Protein AF-A0A449GC08-F1 (afdb_monomer)

Sequence (197 aa):
MRPAIGAALIRCGECGGYEYGGAPGCRRCAALVDDLVEEKWRRWRADRAGEPEHELARRVADEPDRHDWRVVDAALDRLGCTECGDRLGRGPATCAACTLAHGFRYAAVETDRPGVPPGNEHAVRVNVSVVRRPAATSPQELLIRRLLLPALLIGLLPTTAQAQRLSAAAKADPSPERVTALVDAWLTAAGVPLPAP

Organism: Nocardia farcinica (NCBI:txid37329)

pLDDT: mean 93.98, std 4.59, range [63.19, 98.62]

Structure (mmCIF, N/CA/C/O backbone):
data_AF-A0A449GC08-F1
#
_entry.id   AF-A0A449GC08-F1
#
loop_
_atom_site.group_PDB
_atom_site.id
_atom_site.type_symbol
_atom_site.label_atom_id
_atom_site.label_alt_id
_atom_site.label_comp_id
_atom_site.label_asym_id
_atom_site.label_entity_id
_atom_site.label_seq_id
_atom_site.pdbx_PDB_ins_code
_atom_site.Cartn_x
_atom_site.Cartn_y
_atom_site.Cartn_z
_atom_site.occupancy
_atom_site.B_iso_or_equiv
_atom_site.auth_seq_id
_atom_site.auth_comp_id
_atom_site.auth_asym_id
_atom_site.auth_atom_id
_atom_site.pdbx_PDB_model_num
ATOM 1 N N . MET A 1 1 ? -10.733 -5.800 -5.633 1.00 81.00 1 MET A N 1
ATOM 2 C CA . MET A 1 1 ? -10.228 -7.191 -5.525 1.00 81.00 1 MET A CA 1
ATOM 3 C C . MET A 1 1 ? -8.724 -7.182 -5.732 1.00 81.00 1 MET A C 1
ATOM 5 O O . MET A 1 1 ? -8.274 -6.531 -6.667 1.00 81.00 1 MET A O 1
ATOM 9 N N . ARG A 1 2 ? -7.937 -7.827 -4.862 1.00 92.31 2 ARG A N 1
ATOM 10 C CA . ARG A 1 2 ? -6.467 -7.921 -5.015 1.00 92.31 2 ARG A CA 1
ATOM 11 C C . ARG A 1 2 ? -6.094 -8.810 -6.221 1.00 92.31 2 ARG A C 1
ATOM 13 O O . ARG A 1 2 ? -6.715 -9.862 -6.364 1.00 92.31 2 ARG A O 1
ATOM 20 N N . PRO A 1 3 ? -5.080 -8.457 -7.038 1.00 96.12 3 PRO A N 1
ATOM 21 C CA . PRO A 1 3 ? -4.632 -9.294 -8.155 1.00 96.12 3 PRO A CA 1
ATOM 22 C C . PRO A 1 3 ? -4.182 -10.696 -7.723 1.00 96.12 3 PRO A C 1
ATOM 24 O O . PRO A 1 3 ? -3.604 -10.872 -6.641 1.00 96.12 3 PRO A O 1
ATOM 27 N N . ALA A 1 4 ? -4.416 -11.687 -8.586 1.00 96.00 4 ALA A N 1
ATOM 28 C CA . ALA A 1 4 ? -3.896 -13.040 -8.410 1.00 96.00 4 ALA A CA 1
ATOM 29 C C . ALA A 1 4 ? -2.365 -13.075 -8.571 1.00 96.00 4 ALA A C 1
ATOM 31 O O . ALA A 1 4 ? -1.769 -12.214 -9.221 1.00 96.00 4 ALA A O 1
ATOM 32 N N . ILE A 1 5 ? -1.722 -14.078 -7.971 1.00 95.88 5 ILE A N 1
ATOM 33 C CA . ILE A 1 5 ? -0.285 -14.316 -8.164 1.00 95.88 5 ILE A CA 1
ATOM 34 C C . ILE A 1 5 ? -0.045 -14.680 -9.632 1.00 95.88 5 ILE A C 1
ATOM 36 O O . ILE A 1 5 ? -0.774 -15.500 -10.185 1.00 95.88 5 ILE A O 1
ATOM 40 N N . GLY A 1 6 ? 0.949 -14.051 -10.259 1.00 94.62 6 GLY A N 1
ATOM 41 C CA . GLY A 1 6 ? 1.272 -14.249 -11.675 1.00 94.62 6 GLY A CA 1
ATOM 42 C C . GLY A 1 6 ? 0.288 -13.609 -12.660 1.00 94.62 6 GLY A C 1
ATOM 43 O O . GLY A 1 6 ? 0.400 -13.854 -13.858 1.00 94.62 6 GLY A O 1
ATOM 44 N N . ALA A 1 7 ? -0.671 -12.798 -12.196 1.00 95.75 7 ALA A N 1
ATOM 45 C CA . ALA A 1 7 ? -1.536 -12.043 -13.098 1.00 95.75 7 ALA A CA 1
ATOM 46 C C . ALA A 1 7 ? -0.715 -11.078 -13.974 1.00 95.75 7 ALA A C 1
ATOM 48 O O . ALA A 1 7 ? 0.308 -10.545 -13.542 1.00 95.75 7 ALA A O 1
ATOM 49 N N . ALA A 1 8 ? -1.185 -10.829 -15.197 1.00 95.06 8 ALA A N 1
ATOM 50 C CA . ALA A 1 8 ? -0.575 -9.836 -16.072 1.00 95.06 8 ALA A CA 1
ATOM 51 C C . ALA A 1 8 ? -0.703 -8.424 -15.476 1.00 95.06 8 ALA A C 1
ATOM 53 O O . ALA A 1 8 ? -1.711 -8.091 -14.846 1.00 95.06 8 ALA A O 1
ATOM 54 N N . LEU A 1 9 ? 0.305 -7.581 -15.709 1.00 95.44 9 LEU A N 1
ATOM 55 C CA . LEU A 1 9 ? 0.212 -6.161 -15.386 1.00 95.44 9 LEU A CA 1
ATOM 56 C C . LEU A 1 9 ? -0.720 -5.461 -16.379 1.00 95.44 9 LEU A C 1
ATOM 58 O O . LEU A 1 9 ? -0.676 -5.713 -17.581 1.00 95.44 9 LEU A O 1
ATOM 62 N N . ILE A 1 10 ? -1.551 -4.556 -15.866 1.00 95.12 10 ILE A N 1
ATOM 63 C CA . ILE A 1 10 ? -2.566 -3.840 -16.644 1.00 95.12 10 ILE A CA 1
ATOM 64 C C . ILE A 1 10 ? -2.193 -2.359 -16.698 1.00 95.12 10 ILE A C 1
ATOM 66 O O . ILE A 1 10 ? -1.841 -1.769 -15.674 1.00 95.12 10 ILE A O 1
ATOM 70 N N . ARG A 1 11 ? -2.282 -1.745 -17.885 1.00 94.19 11 ARG A N 1
ATOM 71 C CA . ARG A 1 11 ? -2.163 -0.288 -18.042 1.00 94.19 11 ARG A CA 1
ATOM 72 C C . ARG A 1 11 ? -3.416 0.399 -17.512 1.00 94.19 11 ARG A C 1
ATOM 74 O O . ARG A 1 11 ? -4.540 0.053 -17.864 1.00 94.19 11 ARG A O 1
ATOM 81 N N . CYS A 1 12 ? -3.217 1.413 -16.688 1.00 95.62 12 CYS A N 1
ATOM 82 C CA . CYS A 1 12 ? -4.279 2.272 -16.209 1.00 95.62 12 CYS A CA 1
ATOM 83 C C . CYS A 1 12 ? -4.684 3.254 -17.313 1.00 95.62 12 CYS A C 1
ATOM 85 O O . CYS A 1 12 ? -3.891 4.110 -17.702 1.00 95.62 12 CYS A O 1
ATOM 87 N N . GLY A 1 13 ? -5.942 3.191 -17.755 1.00 94.31 13 GLY A N 1
ATOM 88 C CA . GLY A 1 13 ? -6.476 4.099 -18.777 1.00 94.31 13 GLY A CA 1
ATOM 89 C C . GLY A 1 13 ? -6.578 5.576 -18.362 1.00 94.31 13 GLY A C 1
ATOM 90 O O . GLY A 1 13 ? -6.866 6.411 -19.207 1.00 94.31 13 GLY A O 1
ATOM 91 N N . GLU A 1 14 ? -6.357 5.914 -17.085 1.00 95.56 14 GLU A N 1
ATOM 92 C CA . GLU A 1 14 ? -6.378 7.304 -16.599 1.00 95.56 14 GLU A CA 1
ATOM 93 C C . GLU A 1 14 ? -4.975 7.922 -16.535 1.00 95.56 14 GLU A C 1
ATOM 95 O O . GLU A 1 14 ? -4.791 9.057 -16.958 1.00 95.56 14 GLU A O 1
ATOM 100 N N . CYS A 1 15 ? -3.972 7.193 -16.029 1.00 93.12 15 CYS A N 1
ATOM 101 C CA . CYS A 1 15 ? -2.624 7.742 -15.834 1.00 93.12 15 CYS A CA 1
ATOM 102 C C . CYS A 1 15 ? -1.531 7.129 -16.718 1.00 93.12 15 CYS A C 1
ATOM 104 O O . CYS A 1 15 ? -0.368 7.479 -16.532 1.00 93.12 15 CYS A O 1
ATOM 106 N N . GLY A 1 16 ? -1.843 6.157 -17.581 1.00 91.06 16 GLY A N 1
ATOM 107 C CA . GLY A 1 16 ? -0.875 5.456 -18.447 1.00 91.06 16 GLY A CA 1
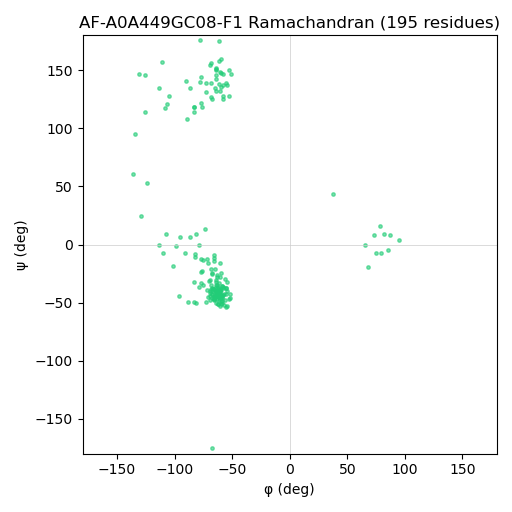ATOM 108 C C . GLY A 1 16 ? 0.132 4.543 -17.720 1.00 91.06 16 GLY A C 1
ATOM 109 O O . GLY A 1 16 ? 0.708 3.636 -18.313 1.00 91.06 16 GLY A O 1
ATOM 110 N N . GLY A 1 17 ? 0.337 4.729 -16.413 1.00 91.81 17 GLY A N 1
ATOM 111 C CA . GLY A 1 17 ? 1.086 3.801 -15.558 1.00 91.81 17 GLY A CA 1
ATOM 112 C C . GLY A 1 17 ? 0.377 2.456 -15.364 1.00 91.81 17 GLY A C 1
ATOM 113 O O . GLY A 1 17 ? -0.678 2.202 -15.937 1.00 91.81 17 GLY A O 1
ATOM 114 N N . TYR A 1 18 ? 0.926 1.589 -14.519 1.00 94.88 18 TYR A N 1
ATOM 115 C CA . TYR A 1 18 ? 0.266 0.332 -14.162 1.00 94.88 18 TYR A CA 1
ATOM 116 C C . TYR A 1 18 ? -0.867 0.553 -13.150 1.00 94.88 18 TYR A C 1
ATOM 118 O O . TYR A 1 18 ? -0.773 1.404 -12.257 1.00 94.88 18 TYR A O 1
ATOM 126 N N . GLU A 1 19 ? -1.943 -0.224 -13.276 1.00 96.69 19 GLU A N 1
ATOM 127 C CA . GLU A 1 19 ? -2.992 -0.304 -12.258 1.00 96.69 19 GLU A CA 1
ATOM 128 C C . GLU A 1 19 ? -2.409 -0.626 -10.880 1.00 96.69 19 GLU A C 1
ATOM 130 O O . GLU A 1 19 ? -1.380 -1.285 -10.777 1.00 96.69 19 GLU A O 1
ATOM 135 N N . TYR A 1 20 ? -3.064 -0.146 -9.817 1.00 97.44 20 TYR A N 1
ATOM 136 C CA . TYR A 1 20 ? -2.557 -0.141 -8.433 1.00 97.44 20 TYR A CA 1
ATOM 137 C C . TYR A 1 20 ? -1.322 0.734 -8.193 1.00 97.44 20 TYR A C 1
ATOM 139 O O . TYR A 1 20 ? -0.884 0.864 -7.055 1.00 97.44 20 TYR A O 1
ATOM 147 N N . GLY A 1 21 ? -0.789 1.415 -9.208 1.00 94.06 21 GLY A N 1
ATOM 148 C CA . GLY A 1 21 ? 0.371 2.287 -9.052 1.00 94.06 21 GLY A CA 1
ATOM 149 C C . GLY A 1 21 ? 0.101 3.612 -8.333 1.00 94.06 21 GLY A C 1
ATOM 150 O O . GLY A 1 21 ? 0.920 4.507 -8.465 1.00 94.06 21 GLY A O 1
ATOM 151 N N . GLY A 1 22 ? -1.044 3.799 -7.661 1.00 89.31 22 GLY A N 1
ATOM 152 C CA . GLY A 1 22 ? -1.382 4.954 -6.807 1.00 89.31 22 GLY A CA 1
ATOM 153 C C . GLY A 1 22 ? -0.902 6.336 -7.279 1.00 89.31 22 GLY A C 1
ATOM 154 O O . GLY A 1 22 ? -0.344 7.093 -6.488 1.00 89.31 22 GLY A O 1
ATOM 155 N N . ALA A 1 23 ? -1.032 6.654 -8.571 1.00 84.88 23 ALA A N 1
ATOM 156 C CA . ALA A 1 23 ? -0.508 7.904 -9.113 1.00 84.88 23 ALA A CA 1
ATOM 157 C C . ALA A 1 23 ? -1.219 9.130 -8.514 1.00 84.88 23 ALA A C 1
ATOM 159 O O . ALA A 1 23 ? -2.450 9.119 -8.463 1.00 84.88 23 ALA A O 1
ATOM 160 N N . PRO A 1 24 ? -0.494 10.194 -8.104 1.00 84.88 24 PRO A N 1
ATOM 161 C CA . PRO A 1 24 ? -1.125 11.433 -7.664 1.00 84.88 24 PRO A CA 1
ATOM 162 C C . PRO A 1 24 ? -2.107 11.945 -8.718 1.00 84.88 24 PRO A C 1
ATOM 164 O O . PRO A 1 24 ? -1.761 12.044 -9.892 1.00 84.88 24 PRO A O 1
ATOM 167 N N . GLY A 1 25 ? -3.341 12.223 -8.299 1.00 88.88 25 GLY A N 1
ATOM 168 C CA . GLY A 1 25 ? -4.412 12.680 -9.188 1.00 88.88 25 GLY A CA 1
ATOM 169 C C . GLY A 1 25 ? -5.111 11.587 -10.009 1.00 88.88 25 GLY A C 1
ATOM 170 O O . GLY A 1 25 ? -6.132 11.882 -10.616 1.00 88.88 25 GLY A O 1
ATOM 171 N N . CYS A 1 26 ? -4.637 10.335 -10.001 1.00 95.44 26 CYS A N 1
ATOM 172 C CA . CYS A 1 26 ? -5.297 9.227 -10.695 1.00 95.44 26 CYS A CA 1
ATOM 173 C C . CYS A 1 26 ? -6.324 8.543 -9.790 1.00 95.44 26 CYS A C 1
ATOM 175 O O . CYS A 1 26 ? -5.968 7.794 -8.872 1.00 95.44 26 CYS A O 1
ATOM 177 N N . ARG A 1 27 ? -7.608 8.758 -10.077 1.00 96.19 27 ARG A N 1
ATOM 178 C CA . ARG A 1 27 ? -8.713 8.223 -9.272 1.00 96.19 27 ARG A CA 1
ATOM 179 C C . ARG A 1 27 ? -8.812 6.708 -9.374 1.00 96.19 27 ARG A C 1
ATOM 181 O O . ARG A 1 27 ? -9.038 6.056 -8.359 1.00 96.19 27 ARG A O 1
ATOM 188 N N . ARG A 1 28 ? -8.582 6.134 -10.559 1.00 96.56 28 ARG A N 1
ATOM 189 C CA . ARG A 1 28 ? -8.608 4.680 -10.775 1.00 96.56 28 ARG A CA 1
ATOM 190 C C . ARG A 1 28 ? -7.571 3.970 -9.915 1.00 96.56 28 ARG A C 1
ATOM 192 O O . ARG 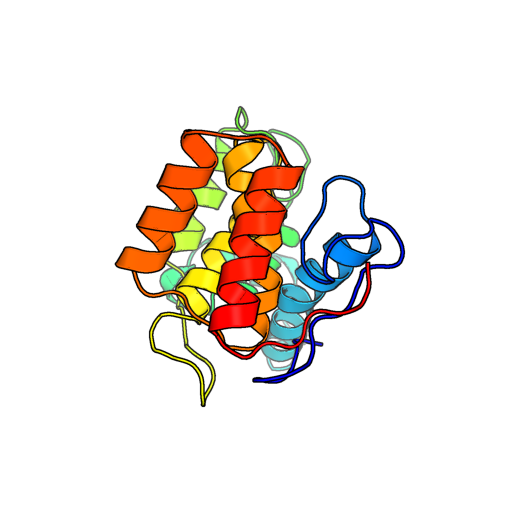A 1 28 ? -7.907 3.047 -9.181 1.00 96.56 28 ARG A O 1
ATOM 199 N N . CYS A 1 29 ? -6.313 4.402 -9.983 1.00 96.88 29 CYS A N 1
ATOM 200 C CA . CYS A 1 29 ? -5.253 3.766 -9.208 1.00 96.88 29 CYS A CA 1
ATOM 201 C C . CYS A 1 29 ? -5.423 3.991 -7.703 1.00 96.88 29 CYS A C 1
ATOM 203 O O . CYS A 1 29 ? -5.154 3.067 -6.940 1.00 96.88 29 CYS A O 1
ATOM 205 N N . ALA A 1 30 ? -5.884 5.172 -7.275 1.00 95.38 30 ALA A N 1
ATOM 206 C CA . ALA A 1 30 ? -6.186 5.429 -5.868 1.00 95.38 30 ALA A CA 1
ATOM 207 C C . ALA A 1 30 ? -7.291 4.493 -5.346 1.00 95.38 30 ALA A C 1
ATOM 209 O O . ALA A 1 30 ? -7.092 3.831 -4.330 1.00 95.38 30 ALA A O 1
ATOM 210 N N . ALA A 1 31 ? -8.399 4.359 -6.084 1.00 96.50 31 ALA A N 1
ATOM 211 C CA . ALA A 1 31 ? -9.503 3.471 -5.720 1.00 96.50 31 ALA A CA 1
ATOM 212 C C . ALA A 1 31 ? -9.068 2.000 -5.643 1.00 96.50 31 ALA A C 1
ATOM 214 O O . ALA A 1 31 ? -9.389 1.316 -4.679 1.00 96.50 31 ALA A O 1
ATOM 215 N N . LEU A 1 32 ? -8.275 1.523 -6.611 1.00 97.88 32 LEU A N 1
ATOM 216 C CA . LEU A 1 32 ? -7.759 0.150 -6.609 1.00 97.88 32 LEU A CA 1
ATOM 217 C C . LEU A 1 32 ? -6.861 -0.149 -5.399 1.00 97.88 32 LEU A C 1
ATOM 219 O O . LEU A 1 32 ? -6.903 -1.257 -4.866 1.00 97.88 32 LEU A O 1
ATOM 223 N N . VAL A 1 33 ? -6.048 0.820 -4.966 1.00 97.50 33 VAL A N 1
ATOM 224 C CA . VAL A 1 33 ? -5.215 0.682 -3.762 1.00 97.50 33 VAL A CA 1
ATOM 225 C C . VAL A 1 33 ? -6.072 0.709 -2.497 1.00 97.50 33 VAL A C 1
ATOM 227 O O . VAL A 1 33 ? -5.885 -0.143 -1.630 1.00 97.50 33 VAL A O 1
ATOM 230 N N . ASP A 1 34 ? -7.023 1.639 -2.394 1.00 96.81 34 ASP A N 1
ATOM 231 C CA . ASP A 1 34 ? -7.931 1.725 -1.245 1.00 96.81 34 ASP A CA 1
ATOM 232 C C . ASP A 1 34 ? -8.809 0.467 -1.121 1.00 96.81 34 ASP A C 1
ATOM 234 O O . ASP A 1 34 ? -9.017 -0.041 -0.020 1.00 96.81 34 ASP A O 1
ATOM 238 N N . ASP A 1 35 ? -9.216 -0.136 -2.239 1.00 97.38 35 ASP A N 1
ATOM 239 C CA . ASP A 1 35 ? -9.971 -1.390 -2.257 1.00 97.38 35 ASP A CA 1
ATOM 240 C C . ASP A 1 35 ? -9.219 -2.569 -1.621 1.00 97.38 35 ASP A C 1
ATOM 242 O O . ASP A 1 35 ? -9.861 -3.473 -1.082 1.00 97.38 35 ASP A O 1
ATOM 246 N N . LEU A 1 36 ? -7.877 -2.583 -1.637 1.00 96.69 36 LEU A N 1
ATOM 247 C CA . LEU A 1 36 ? -7.083 -3.622 -0.955 1.00 96.69 36 LEU A CA 1
ATOM 248 C C . LEU A 1 36 ? -7.319 -3.609 0.560 1.00 96.69 36 LEU A C 1
ATOM 250 O O . LEU A 1 36 ? -7.319 -4.660 1.210 1.00 96.69 36 LEU A O 1
ATOM 254 N N . VAL A 1 37 ? -7.484 -2.405 1.100 1.00 97.06 37 VAL A N 1
ATOM 255 C CA . VAL A 1 37 ? -7.659 -2.106 2.519 1.00 97.06 37 VAL A CA 1
ATOM 256 C C . VAL A 1 37 ? -9.129 -2.291 2.899 1.00 97.06 37 VAL A C 1
ATOM 258 O O . VAL A 1 37 ? -9.453 -3.059 3.808 1.00 97.06 37 VAL A O 1
ATOM 261 N N . GLU A 1 38 ? -10.034 -1.705 2.115 1.00 97.75 38 GLU A N 1
ATOM 262 C CA . GLU A 1 38 ? -11.478 -1.770 2.342 1.00 97.75 38 GLU A CA 1
ATOM 263 C C . GLU A 1 38 ? -12.049 -3.192 2.222 1.00 97.75 38 GLU A C 1
ATOM 265 O O . GLU A 1 38 ? -12.923 -3.585 2.998 1.00 97.75 38 GLU A O 1
ATOM 270 N N . GLU A 1 39 ? -11.543 -4.017 1.299 1.00 96.50 39 GLU A N 1
ATOM 271 C CA . GLU A 1 39 ? -11.952 -5.422 1.192 1.00 96.50 39 GLU A CA 1
ATOM 272 C C . GLU A 1 39 ? -11.60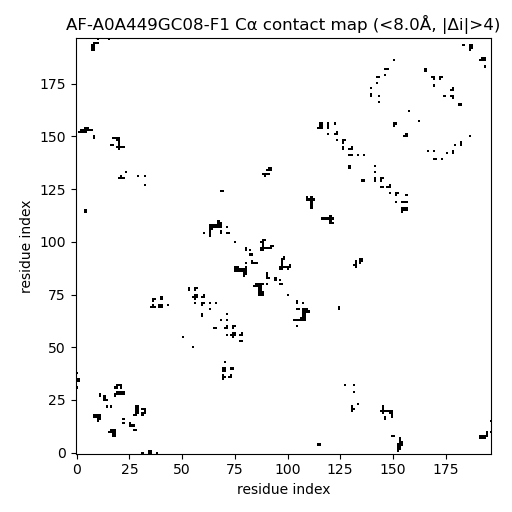6 -6.219 2.458 1.00 96.50 39 GLU A C 1
ATOM 274 O O . GLU A 1 39 ? -12.422 -7.019 2.927 1.00 96.50 39 GLU A O 1
ATOM 279 N N . LYS A 1 40 ? -10.416 -5.999 3.037 1.00 96.38 40 LYS A N 1
ATOM 280 C CA . LYS A 1 40 ? -10.017 -6.675 4.278 1.00 96.38 40 LYS A CA 1
ATOM 281 C C . LYS A 1 40 ? -10.870 -6.204 5.451 1.00 96.38 40 LYS A C 1
ATOM 283 O O . LYS A 1 40 ? -11.315 -7.048 6.228 1.00 96.38 40 LYS A O 1
ATOM 288 N N . TRP A 1 41 ? -11.130 -4.901 5.553 1.00 97.44 41 TRP A N 1
ATOM 289 C CA . TRP A 1 41 ? -11.988 -4.356 6.602 1.00 97.44 41 TRP A CA 1
ATOM 290 C C . TRP A 1 41 ? -13.391 -4.948 6.565 1.00 97.44 41 TRP A C 1
ATOM 292 O O . TRP A 1 41 ? -13.855 -5.461 7.578 1.00 97.44 41 TRP A O 1
ATOM 302 N N . ARG A 1 42 ? -14.048 -4.956 5.395 1.00 96.56 42 ARG A N 1
ATOM 303 C CA . ARG A 1 42 ? -15.401 -5.522 5.250 1.00 96.56 42 ARG A CA 1
ATOM 304 C C . ARG A 1 42 ? -15.473 -6.974 5.721 1.00 96.56 42 ARG A C 1
ATOM 306 O O . ARG A 1 42 ? -16.412 -7.331 6.424 1.00 96.56 42 ARG A O 1
ATOM 313 N N . ARG A 1 43 ? -14.474 -7.794 5.376 1.00 95.38 43 ARG A N 1
ATOM 314 C CA . ARG A 1 43 ? -14.390 -9.189 5.841 1.00 95.38 43 ARG A CA 1
ATOM 315 C C . ARG A 1 43 ? -14.184 -9.281 7.349 1.00 95.38 43 ARG A C 1
ATOM 317 O O . ARG A 1 43 ? -14.896 -10.023 8.005 1.00 95.38 43 ARG A O 1
ATOM 324 N N . TRP A 1 44 ? -13.246 -8.514 7.899 1.00 95.94 44 TRP A N 1
ATOM 325 C CA . TRP A 1 44 ? -12.967 -8.509 9.338 1.00 95.94 44 TRP A CA 1
ATOM 326 C C . TRP A 1 44 ? -14.160 -8.005 10.172 1.00 95.94 44 TRP A C 1
ATOM 328 O O . TRP A 1 44 ? -14.417 -8.511 11.267 1.00 95.94 44 TRP A O 1
ATOM 338 N N . ARG A 1 45 ? -14.917 -7.037 9.640 1.00 95.38 45 ARG A N 1
ATOM 339 C CA . ARG A 1 45 ? -16.108 -6.465 10.277 1.00 95.38 45 ARG A CA 1
ATOM 340 C C . ARG A 1 45 ? -17.335 -7.375 10.186 1.00 95.38 45 ARG A C 1
ATOM 342 O O . ARG A 1 45 ? -18.224 -7.230 11.017 1.00 95.38 45 ARG A O 1
ATOM 349 N N . ALA A 1 46 ? -17.404 -8.295 9.222 1.00 95.06 46 ALA A N 1
ATOM 350 C CA . ALA A 1 46 ? -18.565 -9.174 9.044 1.00 95.06 46 ALA A CA 1
ATOM 351 C C . ALA A 1 46 ? -18.920 -9.938 10.335 1.00 95.06 46 ALA A C 1
ATOM 353 O O . ALA A 1 46 ? -20.085 -9.975 10.723 1.00 95.06 46 ALA A O 1
ATOM 354 N N . ASP A 1 47 ? -17.910 -10.413 11.067 1.00 90.62 47 ASP A N 1
ATOM 355 C CA . ASP A 1 47 ? -18.084 -11.128 12.341 1.00 90.62 47 ASP A CA 1
ATOM 356 C C . ASP A 1 47 ? -18.358 -10.195 13.543 1.00 90.62 47 ASP A C 1
ATOM 358 O O . ASP A 1 47 ? -18.500 -10.650 14.675 1.00 90.62 47 ASP A O 1
ATOM 362 N N . ARG A 1 48 ? -18.394 -8.875 13.317 1.00 92.06 48 ARG A N 1
ATOM 363 C CA . ARG A 1 48 ? -18.512 -7.797 14.323 1.00 92.06 48 ARG A CA 1
ATOM 364 C C . ARG A 1 48 ? -19.625 -6.809 13.966 1.00 92.06 48 ARG A C 1
ATOM 366 O O . ARG A 1 48 ? -19.584 -5.641 14.348 1.00 92.06 48 ARG A O 1
ATOM 373 N N . ALA A 1 49 ? -20.617 -7.251 13.192 1.00 83.25 49 ALA A N 1
ATOM 374 C CA . ALA A 1 49 ? -21.612 -6.367 12.582 1.00 83.25 49 ALA A CA 1
ATOM 375 C C . ALA A 1 49 ? -22.438 -5.543 13.594 1.00 83.25 49 ALA A C 1
ATOM 377 O O . ALA A 1 49 ? -22.924 -4.471 13.233 1.00 83.25 49 ALA A O 1
ATOM 378 N N . GLY A 1 50 ? -22.569 -6.020 14.838 1.00 88.81 50 GLY A N 1
ATOM 379 C CA . GLY A 1 50 ? -23.294 -5.344 15.919 1.00 88.81 50 GLY A CA 1
ATOM 380 C C . GLY A 1 50 ? -22.515 -4.250 16.658 1.00 88.81 50 GLY A C 1
ATOM 381 O O . GLY A 1 50 ? -23.125 -3.510 17.424 1.00 88.81 50 GLY A O 1
ATOM 382 N N . GLU A 1 51 ? -21.202 -4.117 16.446 1.00 94.06 51 GLU A N 1
ATOM 383 C CA . GLU A 1 51 ? -20.392 -3.076 17.092 1.00 94.06 51 GLU A CA 1
ATOM 384 C C . GLU A 1 51 ? -20.351 -1.781 16.243 1.00 94.06 51 GLU A C 1
ATOM 386 O O . GLU A 1 51 ? -20.242 -1.844 15.002 1.00 94.06 51 GLU A O 1
ATOM 391 N N . PRO A 1 52 ? -20.401 -0.588 16.876 1.00 96.19 52 PRO A N 1
ATOM 392 C CA . PRO A 1 52 ? -20.253 0.686 16.177 1.00 96.19 52 PRO A CA 1
ATOM 393 C C . PRO A 1 52 ? -18.916 0.767 15.428 1.00 96.19 52 PRO A C 1
ATOM 395 O O . PRO A 1 52 ? -17.846 0.561 16.000 1.00 96.19 52 PRO A O 1
ATOM 398 N N . GLU A 1 53 ? -18.956 1.101 14.134 1.00 96.12 53 GLU A N 1
ATOM 399 C CA . GLU A 1 53 ? -17.762 1.062 13.273 1.00 96.12 53 GLU A CA 1
ATOM 400 C C . GLU A 1 53 ? -16.644 1.995 13.759 1.00 96.12 53 GLU A C 1
ATOM 402 O O . GLU A 1 53 ? -15.471 1.629 13.732 1.00 96.12 53 GLU A O 1
ATOM 407 N N . HIS A 1 54 ? -17.011 3.175 14.252 1.00 96.75 54 HIS A N 1
ATOM 408 C CA . HIS A 1 54 ? -16.055 4.143 14.777 1.00 96.75 54 HIS A CA 1
ATOM 409 C C . HIS A 1 54 ? -15.344 3.643 16.050 1.00 96.75 54 HIS A C 1
ATOM 411 O O . HIS A 1 54 ? -14.145 3.861 16.211 1.00 96.75 54 HIS A O 1
ATOM 417 N N . GLU A 1 55 ? -16.044 2.937 16.943 1.00 97.44 55 GLU A N 1
ATOM 418 C CA . GLU A 1 55 ? -15.439 2.370 18.158 1.00 97.44 55 GLU A CA 1
ATOM 419 C C . GLU A 1 55 ? -14.481 1.224 17.827 1.00 97.44 55 GLU A C 1
ATOM 421 O O . GLU A 1 55 ? -13.384 1.155 18.385 1.00 97.44 55 GLU A O 1
ATOM 426 N N . LEU A 1 56 ? -14.854 0.374 16.863 1.00 97.75 56 LEU A N 1
ATOM 427 C CA . LEU A 1 56 ? -13.965 -0.656 16.325 1.00 97.75 56 LEU A CA 1
ATOM 428 C C . LEU A 1 56 ? -12.699 -0.041 15.722 1.00 97.75 56 LEU A C 1
ATOM 430 O O . LEU A 1 56 ? -11.600 -0.513 16.002 1.00 97.75 56 LEU A O 1
ATOM 434 N N . ALA A 1 57 ? -12.844 1.014 14.915 1.00 98.19 57 ALA A N 1
ATOM 435 C CA . ALA A 1 57 ? -11.713 1.697 14.296 1.00 98.19 57 ALA A CA 1
ATOM 436 C C . ALA A 1 57 ? -10.755 2.283 15.345 1.00 98.19 57 ALA A C 1
ATOM 438 O O . ALA A 1 57 ? -9.545 2.110 15.228 1.00 98.19 57 ALA A O 1
ATOM 439 N N . ARG A 1 58 ? -11.283 2.905 16.407 1.00 97.75 58 ARG A N 1
ATOM 440 C CA . ARG A 1 58 ? -10.461 3.394 17.524 1.00 97.75 58 ARG A CA 1
ATOM 441 C C . ARG A 1 58 ? -9.680 2.271 18.201 1.00 97.75 58 ARG A C 1
ATOM 443 O O . ARG A 1 58 ? -8.467 2.371 18.305 1.00 97.75 58 ARG A O 1
ATOM 450 N N . ARG A 1 59 ? -10.357 1.184 18.586 1.00 97.75 59 ARG A N 1
ATOM 451 C CA . ARG A 1 59 ? -9.715 0.036 19.250 1.00 97.75 59 ARG A CA 1
ATOM 452 C C . ARG A 1 59 ? -8.596 -0.562 18.394 1.00 97.75 59 ARG A C 1
ATOM 454 O O . ARG A 1 59 ? -7.516 -0.830 18.899 1.00 97.75 59 ARG A O 1
ATOM 461 N N . VAL A 1 60 ? -8.839 -0.722 17.092 1.00 98.31 60 VAL A N 1
ATOM 462 C CA . VAL A 1 60 ? -7.829 -1.230 16.153 1.00 98.31 60 VAL A CA 1
ATOM 463 C C . VAL A 1 60 ? -6.636 -0.279 16.027 1.00 98.31 60 VAL A C 1
ATOM 465 O O . VAL A 1 60 ? -5.502 -0.741 15.927 1.00 98.31 60 VAL A O 1
ATOM 468 N N . ALA A 1 61 ? -6.878 1.034 16.001 1.00 97.81 61 ALA A N 1
ATOM 469 C CA . ALA A 1 61 ? -5.816 2.034 15.911 1.00 97.81 61 ALA A CA 1
ATOM 470 C C . ALA A 1 61 ? -4.959 2.108 17.188 1.00 97.81 61 ALA A C 1
ATOM 472 O O . ALA A 1 61 ? -3.768 2.398 17.086 1.00 97.81 61 ALA A O 1
ATOM 473 N N . ASP A 1 62 ? -5.549 1.821 18.353 1.00 97.62 62 ASP A N 1
ATOM 474 C CA . ASP A 1 62 ? -4.859 1.773 19.648 1.00 97.62 62 ASP A CA 1
ATOM 475 C C . ASP A 1 62 ? -4.036 0.479 19.835 1.00 97.62 62 ASP A C 1
ATOM 477 O O . ASP A 1 62 ? -3.062 0.471 20.586 1.00 97.62 62 ASP A O 1
ATOM 481 N N . GLU A 1 63 ? -4.387 -0.603 19.128 1.00 97.56 63 GLU A N 1
ATOM 482 C CA . GLU A 1 63 ? -3.762 -1.933 19.243 1.00 97.56 63 GLU A CA 1
ATOM 483 C C . GLU A 1 63 ? -3.223 -2.461 17.890 1.00 97.56 63 GLU A C 1
ATOM 485 O O . GLU A 1 63 ? -3.574 -3.570 17.464 1.00 97.56 63 GLU A O 1
ATOM 490 N N . PRO A 1 64 ? -2.390 -1.695 17.152 1.00 97.62 64 PRO A N 1
ATOM 491 C CA . PRO A 1 64 ? -2.014 -2.046 15.783 1.00 97.62 64 PRO A CA 1
ATOM 492 C C . PRO A 1 64 ? -1.321 -3.412 15.688 1.00 97.62 64 PRO A C 1
ATOM 494 O O . PRO A 1 64 ? -1.578 -4.160 14.748 1.00 97.62 64 PRO A O 1
ATOM 497 N N . ASP A 1 65 ? -0.510 -3.778 16.681 1.00 97.94 65 ASP A N 1
ATOM 498 C CA . ASP A 1 65 ? 0.247 -5.033 16.782 1.00 97.94 65 ASP A CA 1
ATOM 499 C C . ASP A 1 65 ? -0.617 -6.295 16.916 1.00 97.94 65 ASP A C 1
ATOM 501 O O . ASP A 1 65 ? -0.128 -7.412 16.749 1.00 97.94 65 ASP A O 1
ATOM 505 N N . ARG A 1 66 ? -1.921 -6.137 17.157 1.00 98.00 66 ARG A N 1
ATOM 506 C CA . ARG A 1 66 ? -2.880 -7.247 17.254 1.00 98.00 66 ARG A CA 1
ATOM 507 C C . ARG A 1 66 ? -3.664 -7.478 15.967 1.00 98.00 66 ARG A C 1
ATOM 509 O O . ARG A 1 66 ? -4.503 -8.383 15.903 1.00 98.00 66 ARG A O 1
ATOM 516 N N . HIS A 1 67 ? -3.431 -6.661 14.942 1.00 98.12 67 HIS A N 1
ATOM 517 C CA . HIS A 1 67 ? -4.272 -6.610 13.754 1.00 98.12 67 HIS A CA 1
ATOM 518 C C . HIS A 1 67 ? -3.462 -6.676 12.459 1.00 98.12 67 HIS A C 1
ATOM 520 O O . HIS A 1 67 ? -2.353 -6.161 12.362 1.00 98.12 67 HIS A O 1
ATOM 526 N N . ASP A 1 68 ? -4.044 -7.304 11.431 1.00 98.12 68 ASP A N 1
ATOM 527 C CA . ASP A 1 68 ? -3.498 -7.280 10.068 1.00 98.12 68 ASP A CA 1
ATOM 528 C C . ASP A 1 68 ? -3.375 -5.828 9.596 1.00 98.12 68 ASP A C 1
ATOM 530 O O . ASP A 1 68 ? -4.303 -5.035 9.778 1.00 98.12 68 ASP A O 1
ATOM 534 N N . TRP A 1 69 ? -2.262 -5.487 8.951 1.00 98.38 69 TRP A N 1
ATOM 535 C CA . TRP A 1 69 ? -1.987 -4.108 8.552 1.00 98.38 69 TRP A CA 1
ATOM 536 C C . TRP A 1 69 ? -3.093 -3.457 7.720 1.00 98.38 69 TRP A C 1
ATOM 538 O O . TRP A 1 69 ? -3.307 -2.260 7.861 1.00 98.38 69 TRP A O 1
ATOM 548 N N . ARG A 1 70 ? -3.834 -4.206 6.888 1.00 98.06 70 ARG A N 1
ATOM 549 C CA . ARG A 1 70 ? -4.957 -3.643 6.112 1.00 98.06 70 ARG A CA 1
ATOM 550 C C . ARG A 1 70 ? -6.134 -3.292 7.006 1.00 98.06 70 ARG A C 1
ATOM 552 O O . ARG A 1 70 ? -6.862 -2.363 6.698 1.00 98.06 70 ARG A O 1
ATOM 559 N N . VAL A 1 71 ? -6.340 -4.026 8.098 1.00 98.38 71 VAL A N 1
ATOM 560 C CA . VAL A 1 71 ? -7.369 -3.694 9.092 1.00 98.38 71 VAL A CA 1
ATOM 561 C C . VAL A 1 71 ? -6.968 -2.417 9.829 1.00 98.38 71 VAL A C 1
ATOM 563 O O . VAL A 1 71 ? -7.802 -1.530 9.973 1.00 98.38 71 VAL A O 1
ATOM 566 N N . VAL A 1 72 ? -5.689 -2.274 10.195 1.00 98.62 72 VAL A N 1
ATOM 567 C CA . VAL A 1 72 ? -5.148 -1.043 10.803 1.00 98.62 72 VAL A CA 1
ATOM 568 C C . VAL A 1 72 ? -5.271 0.151 9.854 1.00 98.62 72 VAL A C 1
ATOM 570 O O . VAL A 1 72 ? -5.844 1.176 10.211 1.00 98.62 72 VAL A O 1
ATOM 573 N N . ASP A 1 73 ? -4.810 0.010 8.613 1.00 98.06 73 ASP A N 1
ATOM 574 C CA . ASP A 1 73 ? -4.873 1.060 7.593 1.00 98.06 73 ASP A CA 1
ATOM 575 C C . ASP A 1 73 ? -6.322 1.453 7.231 1.00 98.06 73 ASP A C 1
ATOM 577 O O . ASP A 1 73 ? -6.558 2.590 6.819 1.00 98.06 73 ASP A O 1
ATOM 581 N N . ALA A 1 74 ? -7.284 0.533 7.364 1.00 98.00 74 ALA A N 1
ATOM 582 C CA . ALA A 1 74 ? -8.711 0.802 7.182 1.00 98.00 74 ALA A CA 1
ATOM 583 C C . ALA A 1 74 ? -9.339 1.484 8.403 1.00 98.00 74 ALA A C 1
ATOM 585 O O . ALA A 1 74 ? -10.220 2.333 8.255 1.00 98.00 74 ALA A O 1
ATOM 586 N N . ALA A 1 75 ? -8.905 1.112 9.607 1.00 98.38 75 ALA A N 1
ATOM 587 C CA . ALA A 1 75 ? -9.335 1.744 10.844 1.00 98.38 75 ALA A CA 1
ATOM 588 C C . ALA A 1 75 ? -8.903 3.212 10.878 1.00 98.38 75 ALA A C 1
ATOM 590 O O . ALA A 1 75 ? -9.733 4.084 11.113 1.00 98.38 75 ALA A O 1
ATOM 591 N N . LEU A 1 76 ? -7.644 3.499 10.539 1.00 98.00 76 LEU A N 1
ATOM 592 C CA . LEU A 1 76 ? -7.135 4.869 10.435 1.00 98.00 76 LEU A CA 1
ATOM 593 C C . LEU A 1 76 ? -7.944 5.722 9.441 1.00 98.00 76 LEU A C 1
ATOM 595 O O . LEU A 1 76 ? -8.242 6.877 9.726 1.00 98.00 76 LEU A O 1
ATOM 599 N N . ASP A 1 77 ? -8.391 5.137 8.326 1.00 96.81 77 ASP A N 1
ATOM 600 C CA . ASP A 1 77 ? -9.229 5.816 7.327 1.00 96.81 77 ASP A CA 1
ATOM 601 C C . ASP A 1 77 ? -10.618 6.233 7.831 1.00 96.81 77 ASP A C 1
ATOM 603 O O . ASP A 1 77 ? -11.242 7.122 7.247 1.00 96.81 77 ASP A O 1
ATOM 607 N N . ARG A 1 78 ? -11.103 5.596 8.900 1.00 97.50 78 ARG A N 1
ATOM 608 C CA . ARG A 1 78 ? -12.397 5.885 9.542 1.00 97.50 78 ARG A CA 1
ATOM 609 C C . ARG A 1 78 ? -12.286 6.921 10.651 1.00 97.50 78 ARG A C 1
ATOM 611 O O . ARG A 1 78 ? -13.307 7.349 11.186 1.00 97.50 78 ARG A O 1
ATOM 618 N N . LEU A 1 79 ? -11.067 7.319 10.998 1.00 97.94 79 LEU A N 1
ATOM 619 C CA . LEU A 1 79 ? -10.792 8.306 12.027 1.00 97.94 79 LEU A CA 1
ATOM 620 C C . LEU A 1 79 ? -10.388 9.621 11.361 1.00 97.94 79 LEU A C 1
ATOM 622 O O . LEU A 1 79 ? -9.493 9.665 10.519 1.00 97.94 79 LEU A O 1
ATOM 626 N N . GLY A 1 80 ? -11.046 10.710 11.747 1.00 97.12 80 GLY A N 1
ATOM 627 C CA . GLY A 1 80 ? -10.617 12.056 11.376 1.00 97.12 80 GLY A CA 1
ATOM 628 C C . GLY A 1 80 ? -9.442 12.503 12.242 1.00 97.12 80 GLY A C 1
ATOM 629 O O . GLY A 1 80 ? -9.420 12.268 13.450 1.00 97.12 80 GLY A O 1
ATOM 630 N N . CYS A 1 81 ? -8.466 13.172 11.642 1.00 96.88 81 CYS A N 1
ATOM 631 C CA . CYS A 1 81 ? -7.407 13.851 12.365 1.00 96.88 81 CYS A CA 1
ATOM 632 C C . CYS A 1 81 ? -7.943 15.165 12.940 1.00 96.88 81 CYS A C 1
ATOM 634 O O . CYS A 1 81 ? -8.375 16.046 12.199 1.00 96.88 81 CYS A O 1
ATOM 636 N N . THR A 1 82 ? -7.868 15.327 14.258 1.00 96.00 82 THR A N 1
ATOM 637 C CA . THR A 1 82 ? -8.335 16.537 14.952 1.00 96.00 82 THR A CA 1
ATOM 638 C C . THR A 1 82 ? -7.454 17.765 14.709 1.00 96.00 82 THR A C 1
ATOM 640 O O . THR A 1 82 ? -7.898 18.877 14.970 1.00 96.00 82 THR A O 1
ATOM 643 N N . GLU A 1 83 ? -6.229 17.587 14.201 1.00 96.81 83 GLU A N 1
ATOM 644 C CA . GLU A 1 83 ? -5.306 18.689 13.899 1.00 96.81 83 GLU A CA 1
ATOM 645 C C . GLU A 1 83 ? -5.488 19.237 12.478 1.00 96.81 83 GLU A C 1
ATOM 647 O O . GLU A 1 83 ? -5.575 20.447 12.292 1.00 96.81 83 GLU A O 1
ATOM 652 N N . CYS A 1 84 ? -5.523 18.365 11.463 1.00 96.12 84 CYS A N 1
ATOM 653 C CA . CYS A 1 84 ? -5.544 18.786 10.056 1.00 96.12 84 CYS A CA 1
ATOM 654 C C . CYS A 1 84 ? -6.876 18.540 9.333 1.00 96.12 84 CYS A C 1
ATOM 656 O O . CYS A 1 84 ? -7.018 18.958 8.187 1.00 96.12 84 CYS A O 1
ATOM 658 N N . GLY A 1 85 ? -7.836 17.856 9.964 1.00 95.31 85 GLY A N 1
ATOM 659 C CA . GLY A 1 85 ? -9.154 17.555 9.393 1.00 95.31 85 GLY A CA 1
ATOM 660 C C . GLY A 1 85 ? -9.184 16.447 8.330 1.00 95.31 85 GLY A C 1
ATOM 661 O O . GLY A 1 85 ? -10.267 16.037 7.921 1.00 95.31 85 GLY A O 1
ATOM 662 N N . ASP A 1 86 ? -8.028 15.943 7.890 1.00 94.31 86 ASP A N 1
ATOM 663 C CA . ASP A 1 86 ? -7.926 14.806 6.963 1.00 94.31 86 ASP A CA 1
ATOM 664 C C . ASP A 1 86 ? -8.152 13.467 7.694 1.00 94.31 86 ASP A C 1
ATOM 666 O O . ASP A 1 86 ? -8.269 13.422 8.919 1.00 94.31 86 ASP A O 1
ATOM 670 N N . ARG A 1 87 ? -8.168 12.345 6.973 1.00 94.88 87 ARG A N 1
ATOM 671 C CA . ARG A 1 87 ? -8.116 11.005 7.575 1.00 94.88 87 ARG A CA 1
ATOM 672 C C . ARG A 1 87 ? -6.813 10.830 8.357 1.00 94.88 87 ARG A C 1
ATOM 674 O O . ARG A 1 87 ? -5.732 11.221 7.898 1.00 94.88 87 ARG A O 1
ATOM 681 N N . LEU A 1 88 ? -6.901 10.223 9.536 1.00 96.62 88 LEU A N 1
ATOM 682 C CA . LEU A 1 88 ? -5.762 10.030 10.424 1.00 96.62 88 LEU A CA 1
ATOM 683 C C . LEU A 1 88 ? -4.656 9.239 9.709 1.00 96.62 88 LEU A C 1
ATOM 685 O O . LEU A 1 88 ? -4.880 8.164 9.166 1.00 96.62 88 LEU A O 1
ATOM 689 N N . GLY A 1 89 ? -3.445 9.795 9.676 1.00 93.25 89 GLY A N 1
ATOM 690 C CA . GLY A 1 89 ? -2.303 9.180 8.991 1.00 93.25 89 GLY A CA 1
ATOM 691 C C . GLY A 1 89 ? -2.187 9.488 7.491 1.00 93.25 89 GLY A C 1
ATOM 692 O O . GLY A 1 89 ? -1.168 9.128 6.897 1.00 93.25 89 GLY A O 1
ATOM 693 N N . ARG A 1 90 ? -3.158 10.190 6.882 1.00 91.62 90 ARG A N 1
ATOM 694 C CA . ARG A 1 90 ? -3.101 10.644 5.475 1.00 91.62 90 ARG A CA 1
ATOM 695 C C . ARG A 1 90 ? -2.737 12.114 5.289 1.00 91.62 90 ARG A C 1
ATOM 697 O O . ARG A 1 90 ? -2.268 12.480 4.213 1.00 91.62 90 ARG A O 1
ATOM 704 N N . GLY A 1 91 ? -2.879 12.917 6.341 1.00 91.88 91 GLY A N 1
ATOM 705 C CA . GLY A 1 91 ? -2.582 14.345 6.310 1.00 91.88 91 GLY A CA 1
ATOM 706 C C . GLY A 1 91 ? -1.115 14.693 5.992 1.00 91.88 91 GLY A C 1
ATOM 707 O O . GLY A 1 91 ? -0.242 13.811 5.903 1.00 91.88 91 GLY A O 1
ATOM 708 N N . PRO A 1 92 ? -0.815 15.999 5.849 1.00 92.38 92 PRO A N 1
ATOM 709 C CA . PRO A 1 92 ? 0.492 16.494 5.418 1.00 92.38 92 PRO A CA 1
ATOM 710 C C . PRO A 1 92 ? 1.624 16.059 6.359 1.00 92.38 92 PRO A C 1
ATOM 712 O O . PRO A 1 92 ? 1.397 15.718 7.522 1.00 92.38 92 PRO A O 1
ATOM 715 N N . ALA A 1 93 ? 2.867 16.090 5.866 1.00 90.81 93 ALA A N 1
ATOM 716 C CA . ALA A 1 93 ? 4.057 15.747 6.656 1.00 90.81 93 ALA A CA 1
ATOM 717 C C . ALA A 1 93 ? 4.196 16.584 7.940 1.00 90.81 93 ALA A C 1
ATOM 719 O O . ALA A 1 93 ? 4.723 16.105 8.940 1.00 90.81 93 ALA A O 1
ATOM 720 N N . THR A 1 94 ? 3.694 17.820 7.904 1.00 94.38 94 THR A N 1
ATOM 721 C CA . THR A 1 94 ? 3.741 18.796 8.996 1.00 94.38 94 THR A CA 1
ATOM 722 C C . THR A 1 94 ? 2.730 18.537 10.114 1.00 94.38 94 THR A C 1
ATOM 724 O O . THR A 1 94 ? 2.849 19.148 11.170 1.00 94.38 94 THR A O 1
ATOM 727 N N . CYS A 1 95 ? 1.747 17.649 9.924 1.00 96.69 95 CYS A N 1
ATOM 728 C CA . CYS A 1 95 ? 0.790 17.298 10.974 1.00 96.69 95 CYS A CA 1
ATOM 729 C C . CYS A 1 95 ? 1.383 16.226 11.897 1.00 96.69 95 CYS A C 1
ATOM 731 O O . CYS A 1 95 ? 1.672 15.105 11.459 1.00 96.69 95 CYS A O 1
ATOM 733 N N . ALA A 1 96 ? 1.538 16.564 13.179 1.00 96.69 96 ALA A N 1
ATOM 734 C CA . ALA A 1 96 ? 2.153 15.695 14.174 1.00 96.69 96 ALA A CA 1
ATOM 735 C C . ALA A 1 96 ? 1.301 14.445 14.421 1.00 96.69 96 ALA A C 1
ATOM 737 O O . ALA A 1 96 ? 1.828 13.333 14.349 1.00 96.69 96 ALA A O 1
ATOM 738 N N . ALA A 1 97 ? -0.017 14.604 14.600 1.00 96.44 97 ALA A N 1
ATOM 739 C CA . ALA A 1 97 ? -0.932 13.478 14.796 1.00 96.44 97 ALA A CA 1
ATOM 740 C C . ALA A 1 97 ? -0.914 12.487 13.617 1.00 96.44 97 ALA A C 1
ATOM 742 O O . ALA A 1 97 ? -0.842 11.273 13.817 1.00 96.44 97 ALA A O 1
ATOM 743 N N . CYS A 1 98 ? -0.912 12.983 12.374 1.00 96.69 98 CYS A N 1
ATOM 744 C CA . CYS A 1 98 ? -0.826 12.118 11.195 1.00 96.69 98 CYS A CA 1
ATOM 745 C C . CYS A 1 98 ? 0.532 11.419 11.080 1.00 96.69 98 CYS A C 1
ATOM 747 O O . CYS A 1 98 ? 0.584 10.245 10.720 1.00 96.69 98 CYS A O 1
ATOM 749 N N . THR A 1 99 ? 1.633 12.106 11.385 1.00 95.69 99 THR A N 1
ATOM 750 C CA . THR A 1 99 ? 2.969 11.494 11.366 1.00 95.69 99 THR A CA 1
ATOM 751 C C . THR A 1 99 ? 3.120 10.427 12.451 1.00 95.69 99 THR A C 1
ATOM 753 O O . THR A 1 99 ? 3.677 9.365 12.177 1.00 95.69 99 THR A O 1
ATOM 756 N N . LEU A 1 100 ? 2.554 10.652 13.638 1.00 96.12 100 LEU A N 1
ATOM 757 C CA . LEU A 1 100 ? 2.544 9.676 14.725 1.00 96.12 100 LEU A CA 1
ATOM 758 C C . LEU A 1 100 ? 1.741 8.419 14.352 1.00 96.12 100 LEU A C 1
ATOM 760 O O . LEU A 1 100 ? 2.269 7.310 14.425 1.00 96.12 100 LEU A O 1
ATOM 764 N N . ALA A 1 101 ? 0.507 8.585 13.867 1.00 96.50 101 ALA A N 1
ATOM 765 C CA . ALA A 1 101 ? -0.326 7.469 13.408 1.00 96.50 101 ALA A CA 1
ATOM 766 C C . ALA A 1 101 ? 0.330 6.691 12.251 1.00 96.50 101 ALA A C 1
ATOM 768 O O . ALA A 1 101 ? 0.317 5.458 12.220 1.00 96.50 101 ALA A O 1
ATOM 769 N N . HIS A 1 102 ? 0.975 7.406 11.323 1.00 95.12 102 HIS A N 1
ATOM 770 C CA . HIS A 1 102 ? 1.757 6.803 10.246 1.00 95.12 102 HIS A CA 1
ATOM 771 C C . HIS A 1 102 ? 2.934 5.967 10.763 1.00 95.12 102 HIS A C 1
ATOM 773 O O . HIS A 1 102 ? 3.296 4.994 10.105 1.00 95.12 102 HIS A O 1
ATOM 779 N N . GLY A 1 103 ? 3.548 6.340 11.888 1.00 94.69 103 GLY A N 1
ATOM 780 C CA . GLY A 1 103 ? 4.610 5.568 12.533 1.00 94.69 103 GLY A CA 1
ATOM 781 C C . GLY A 1 103 ? 4.076 4.306 13.210 1.00 94.69 103 GLY A C 1
ATOM 782 O O . GLY A 1 103 ? 4.570 3.213 12.942 1.00 94.69 103 GLY A O 1
ATOM 783 N N . PHE A 1 104 ? 3.023 4.429 14.023 1.00 95.19 104 PHE A N 1
ATOM 784 C CA . PHE A 1 104 ? 2.492 3.304 14.806 1.00 95.19 104 PHE A CA 1
ATOM 785 C C . PHE A 1 104 ? 1.933 2.156 13.967 1.00 95.19 104 PHE A C 1
ATOM 787 O O . PHE A 1 104 ? 2.075 0.998 14.351 1.00 95.19 104 PHE A O 1
ATOM 794 N N . ARG A 1 105 ? 1.385 2.427 12.777 1.00 95.69 105 ARG A N 1
ATOM 795 C CA . ARG A 1 105 ? 0.899 1.356 11.887 1.00 95.69 105 ARG A CA 1
ATOM 796 C C . ARG A 1 105 ? 1.980 0.359 11.448 1.00 95.69 105 ARG A C 1
ATOM 798 O O . ARG A 1 105 ? 1.641 -0.703 10.942 1.00 95.69 105 ARG A O 1
ATOM 805 N N . TYR A 1 106 ? 3.269 0.684 11.598 1.00 95.69 106 TYR A N 1
ATOM 806 C CA . TYR A 1 106 ? 4.363 -0.256 11.316 1.00 95.69 106 TYR A CA 1
ATOM 807 C C . TYR A 1 106 ? 4.477 -1.379 12.354 1.00 95.69 106 TYR A C 1
ATOM 809 O O . TYR A 1 106 ? 5.172 -2.352 12.087 1.00 95.69 106 TYR A O 1
ATOM 817 N N . ALA A 1 107 ? 3.789 -1.276 13.495 1.00 97.38 107 ALA A N 1
ATOM 818 C CA . ALA A 1 107 ? 3.668 -2.371 14.453 1.00 97.38 107 ALA A CA 1
ATOM 819 C C . ALA A 1 107 ? 2.686 -3.463 13.992 1.00 97.38 107 ALA A C 1
ATOM 821 O O . ALA A 1 107 ? 2.665 -4.539 14.579 1.00 97.38 107 ALA A O 1
ATOM 822 N N . ALA A 1 108 ? 1.872 -3.193 12.964 1.00 98.31 108 ALA A N 1
ATOM 823 C CA . ALA A 1 108 ? 0.810 -4.093 12.545 1.00 98.31 108 ALA A CA 1
ATOM 824 C C . ALA A 1 108 ? 1.307 -5.444 12.027 1.00 98.31 108 ALA A C 1
ATOM 826 O O . ALA A 1 108 ? 2.386 -5.558 11.446 1.00 98.31 108 ALA A O 1
ATOM 827 N N . VAL A 1 109 ? 0.467 -6.466 12.187 1.00 98.25 109 VAL A N 1
ATOM 828 C CA . VAL A 1 109 ? 0.774 -7.829 11.760 1.00 98.25 109 VAL A CA 1
ATOM 829 C C . VAL A 1 109 ? 0.809 -7.903 10.236 1.00 98.25 109 VAL A C 1
ATOM 831 O O . VAL A 1 109 ? -0.140 -7.544 9.529 1.00 98.25 109 VAL A O 1
ATOM 834 N N . GLU A 1 110 ? 1.912 -8.433 9.724 1.00 97.75 110 GLU A N 1
ATOM 835 C CA . GLU A 1 110 ? 2.117 -8.730 8.314 1.00 97.75 110 GLU A CA 1
ATOM 836 C C . GLU A 1 110 ? 2.052 -10.248 8.133 1.00 97.75 110 GLU A C 1
ATOM 838 O O . GLU A 1 110 ? 2.807 -11.001 8.744 1.00 97.75 110 GLU A O 1
ATOM 843 N N . THR A 1 111 ? 1.118 -10.722 7.309 1.00 95.94 111 THR A N 1
ATOM 844 C CA . THR A 1 111 ? 1.003 -12.145 6.977 1.00 95.94 111 THR A CA 1
ATOM 845 C C . THR A 1 111 ? 1.036 -12.302 5.471 1.00 95.94 111 THR A C 1
ATOM 847 O O . THR A 1 111 ? 0.118 -11.861 4.772 1.00 95.94 111 THR A O 1
ATOM 850 N N . ASP A 1 112 ? 2.091 -12.945 4.978 1.00 97.12 112 ASP A N 1
ATOM 851 C CA . ASP A 1 112 ? 2.204 -13.295 3.570 1.00 97.12 112 ASP A CA 1
ATOM 852 C C . ASP A 1 112 ? 1.049 -14.206 3.151 1.00 97.12 112 ASP A C 1
ATOM 854 O O . ASP A 1 112 ? 0.682 -15.162 3.841 1.00 97.12 112 ASP A O 1
ATOM 858 N N . ARG A 1 113 ? 0.456 -13.910 1.993 1.00 94.19 113 ARG A N 1
ATOM 859 C CA . ARG A 1 113 ? -0.517 -14.823 1.384 1.00 94.19 113 ARG A CA 1
ATOM 860 C C . ARG A 1 113 ? 0.196 -16.094 0.890 1.00 94.19 113 ARG A C 1
ATOM 862 O O . ARG A 1 113 ? 1.366 -16.025 0.528 1.00 94.19 113 ARG A O 1
ATOM 869 N N . PRO A 1 114 ? -0.483 -17.245 0.787 1.00 95.62 114 PRO A N 1
ATOM 870 C CA . PRO A 1 114 ? 0.131 -18.444 0.221 1.00 95.62 114 PRO A CA 1
ATOM 871 C C . PRO A 1 114 ? 0.691 -18.204 -1.190 1.00 95.62 114 PRO A C 1
ATOM 873 O O . PRO A 1 114 ? 0.041 -17.552 -2.007 1.00 95.62 114 PRO A O 1
ATOM 876 N N . GLY A 1 115 ? 1.876 -18.750 -1.480 1.00 94.50 115 GLY A N 1
ATOM 877 C CA . GLY A 1 115 ? 2.475 -18.742 -2.822 1.00 94.50 115 GLY A CA 1
ATOM 878 C C . GLY A 1 115 ? 3.320 -17.515 -3.188 1.00 94.50 115 GLY A C 1
ATOM 879 O O . GLY A 1 115 ? 3.717 -17.402 -4.345 1.00 94.50 115 GLY A O 1
ATOM 880 N N . VAL A 1 116 ? 3.613 -16.607 -2.250 1.00 97.25 116 VAL A N 1
ATOM 881 C CA . VAL A 1 116 ? 4.580 -15.508 -2.460 1.00 97.25 116 VAL A CA 1
ATOM 882 C C . VAL A 1 116 ? 5.846 -15.708 -1.618 1.00 97.25 116 VAL A C 1
ATOM 884 O O . VAL A 1 116 ? 5.793 -16.414 -0.608 1.00 97.25 116 VAL A O 1
ATOM 887 N N . PRO A 1 117 ? 6.985 -15.100 -2.001 1.00 96.69 117 PRO A N 1
ATOM 888 C CA . PRO A 1 117 ? 8.185 -15.113 -1.170 1.00 96.69 117 PRO A CA 1
ATOM 889 C C . PRO A 1 117 ? 7.943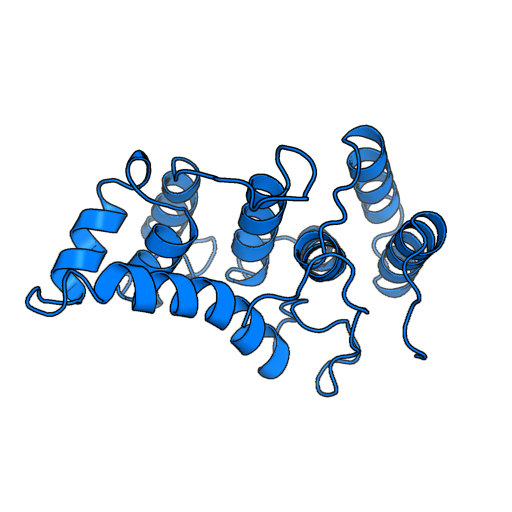 -14.474 0.212 1.00 96.69 117 PRO A C 1
ATOM 891 O O . PRO A 1 117 ? 7.176 -13.509 0.290 1.00 96.69 117 PRO A O 1
ATOM 894 N N . PRO A 1 118 ? 8.621 -14.945 1.278 1.00 97.06 118 PRO A N 1
ATOM 895 C CA . PRO A 1 118 ? 8.542 -14.327 2.600 1.00 97.06 118 PRO A CA 1
ATOM 896 C C . PRO A 1 118 ? 8.873 -12.829 2.575 1.00 97.06 118 PRO A C 1
ATOM 898 O O . PRO A 1 118 ? 9.836 -12.411 1.929 1.00 97.06 118 PRO A O 1
ATOM 901 N N . GLY A 1 119 ? 8.090 -12.027 3.295 1.00 96.56 119 GLY A N 1
ATOM 902 C CA . GLY A 1 119 ? 8.224 -10.570 3.350 1.00 96.56 119 GLY A CA 1
ATOM 903 C C . GLY A 1 119 ? 7.574 -9.829 2.175 1.00 96.56 119 GLY A C 1
ATOM 904 O O . GLY A 1 119 ? 7.758 -8.617 2.033 1.00 96.56 119 GLY A O 1
ATOM 905 N N . ASN A 1 120 ? 6.799 -10.507 1.323 1.00 97.88 120 ASN A N 1
ATOM 906 C CA . ASN A 1 120 ? 6.049 -9.842 0.258 1.00 97.88 120 ASN A CA 1
ATOM 907 C C . ASN A 1 120 ? 4.999 -8.884 0.830 1.00 97.88 120 ASN A C 1
ATOM 909 O O . ASN A 1 120 ? 4.875 -7.763 0.344 1.00 97.88 120 ASN A O 1
ATOM 913 N N . GLU A 1 121 ? 4.278 -9.283 1.876 1.00 97.62 121 GLU A N 1
ATOM 914 C CA . GLU A 1 121 ? 3.239 -8.461 2.489 1.00 97.62 121 GLU A CA 1
ATOM 915 C C . GLU A 1 121 ? 3.830 -7.243 3.201 1.00 97.62 121 GLU A C 1
ATOM 917 O O . GLU A 1 121 ? 3.262 -6.157 3.102 1.00 97.62 121 GLU A O 1
ATOM 922 N N . HIS A 1 122 ? 5.015 -7.387 3.804 1.00 97.50 122 HIS A N 1
ATOM 923 C CA . HIS A 1 122 ? 5.806 -6.256 4.293 1.00 97.50 122 HIS A CA 1
ATOM 924 C C . HIS A 1 122 ? 6.049 -5.234 3.179 1.00 97.50 122 HIS A C 1
ATOM 926 O O . HIS A 1 122 ? 5.733 -4.048 3.307 1.00 97.50 122 HIS A O 1
ATOM 932 N N . ALA A 1 123 ? 6.569 -5.701 2.040 1.00 97.31 123 ALA A N 1
ATOM 933 C CA . ALA A 1 123 ? 6.841 -4.842 0.900 1.00 97.31 123 ALA A CA 1
ATOM 934 C C . ALA A 1 123 ? 5.554 -4.211 0.344 1.00 97.31 123 ALA A C 1
ATOM 936 O O . ALA A 1 123 ? 5.539 -3.007 0.082 1.00 97.31 123 ALA A O 1
ATOM 937 N N . VAL A 1 124 ? 4.462 -4.973 0.202 1.00 98.06 124 VAL A N 1
ATOM 938 C CA . VAL A 1 124 ? 3.155 -4.445 -0.224 1.00 98.06 124 VAL A CA 1
ATOM 939 C C . VAL A 1 124 ? 2.698 -3.343 0.724 1.00 98.06 124 VAL A C 1
ATOM 941 O O . VAL A 1 124 ? 2.417 -2.240 0.253 1.00 98.06 124 VAL A O 1
ATOM 944 N N . ARG A 1 125 ? 2.683 -3.600 2.038 1.00 97.75 125 ARG A N 1
ATOM 945 C CA . ARG A 1 125 ? 2.273 -2.614 3.040 1.00 97.75 125 ARG A CA 1
ATOM 946 C C . ARG A 1 125 ? 3.092 -1.345 2.901 1.00 97.75 125 ARG A C 1
ATOM 948 O O . ARG A 1 125 ? 2.492 -0.295 2.729 1.00 97.75 125 ARG A O 1
ATOM 955 N N . VAL A 1 126 ? 4.427 -1.416 2.917 1.00 95.62 126 VAL A N 1
ATOM 956 C CA . VAL A 1 126 ? 5.304 -0.232 2.802 1.00 95.62 126 VAL A CA 1
ATOM 957 C C . VAL A 1 126 ? 4.937 0.617 1.584 1.00 95.62 126 VAL A C 1
ATOM 959 O O . VAL A 1 126 ? 4.789 1.835 1.703 1.00 95.62 126 VAL A O 1
ATOM 962 N N . ASN A 1 127 ? 4.737 -0.019 0.427 1.00 97.25 127 ASN A N 1
ATOM 963 C CA . ASN A 1 127 ? 4.385 0.677 -0.807 1.00 97.25 127 ASN A CA 1
ATOM 964 C C . ASN A 1 127 ? 2.984 1.306 -0.734 1.00 97.25 127 ASN A C 1
ATOM 966 O O . ASN A 1 127 ? 2.839 2.485 -1.051 1.00 97.25 127 ASN A O 1
ATOM 970 N N . VAL A 1 128 ? 1.976 0.568 -0.254 1.00 97.25 128 VAL A N 1
ATOM 971 C CA . VAL A 1 128 ? 0.611 1.081 -0.019 1.00 97.25 128 VAL A CA 1
ATOM 972 C C . VAL A 1 128 ? 0.637 2.283 0.930 1.00 97.25 128 VAL A C 1
ATOM 974 O O . VAL A 1 128 ? 0.005 3.308 0.676 1.00 97.25 128 VAL A O 1
ATOM 977 N N . SER A 1 129 ? 1.445 2.183 1.983 1.00 94.94 129 SER A N 1
ATOM 978 C CA . SER A 1 129 ? 1.641 3.199 3.011 1.00 94.94 129 SER A CA 1
ATOM 979 C C . SER A 1 129 ? 2.132 4.536 2.432 1.00 94.94 129 SER A C 1
ATOM 981 O O . SER A 1 129 ? 1.722 5.595 2.917 1.00 94.94 129 SER A O 1
ATOM 983 N N . VAL A 1 130 ? 2.987 4.474 1.404 1.00 94.00 130 VAL A N 1
ATOM 984 C CA . VAL A 1 130 ? 3.586 5.623 0.716 1.00 94.00 130 VAL A CA 1
ATOM 985 C C . VAL A 1 130 ? 2.623 6.207 -0.310 1.00 94.00 130 VAL A C 1
ATOM 987 O O . VAL A 1 130 ? 2.360 7.409 -0.291 1.00 94.00 130 VAL A O 1
ATOM 990 N N . VAL A 1 131 ? 2.054 5.373 -1.186 1.00 94.94 131 VAL A N 1
ATOM 991 C CA . VAL A 1 131 ? 1.185 5.870 -2.268 1.00 94.94 131 VAL A CA 1
ATOM 992 C C . VAL A 1 131 ? -0.124 6.465 -1.740 1.00 94.94 131 VAL A C 1
ATOM 994 O O . VAL A 1 131 ? -0.696 7.336 -2.387 1.00 94.94 131 VAL A O 1
ATOM 997 N N . ARG A 1 132 ? -0.573 6.056 -0.544 1.00 94.12 132 ARG A N 1
ATOM 998 C CA . ARG A 1 132 ? -1.738 6.637 0.151 1.00 94.12 132 ARG A CA 1
ATOM 999 C C . ARG A 1 132 ? -1.420 7.927 0.923 1.00 94.12 132 ARG A C 1
ATOM 1001 O O . ARG A 1 132 ? -2.357 8.578 1.379 1.00 94.12 132 ARG A O 1
ATOM 1008 N N . ARG A 1 133 ? -0.140 8.315 1.051 1.00 91.94 133 ARG A N 1
ATOM 1009 C CA . ARG A 1 133 ? 0.321 9.565 1.695 1.00 91.94 133 ARG A CA 1
ATOM 1010 C C . ARG A 1 133 ? 1.423 10.260 0.865 1.00 91.94 133 ARG A C 1
ATOM 1012 O O . ARG A 1 133 ? 2.541 10.462 1.354 1.00 91.94 133 ARG A O 1
ATOM 1019 N N . PRO A 1 134 ? 1.134 10.658 -0.390 1.00 90.44 134 PRO A N 1
ATOM 1020 C CA . PRO A 1 134 ? 2.148 11.190 -1.301 1.00 90.44 134 PRO A CA 1
ATOM 1021 C C . PRO A 1 134 ? 2.767 12.506 -0.807 1.00 90.44 134 PRO A C 1
ATOM 1023 O O . PRO A 1 134 ? 3.954 12.729 -1.013 1.00 90.44 134 PRO A O 1
ATOM 1026 N N . ALA A 1 135 ? 2.008 13.345 -0.091 1.00 86.12 135 ALA A N 1
ATOM 1027 C CA . ALA A 1 135 ? 2.473 14.641 0.417 1.00 86.12 135 ALA A CA 1
ATOM 1028 C C . ALA A 1 135 ? 3.586 14.548 1.480 1.00 86.12 135 ALA A C 1
ATOM 1030 O O . ALA A 1 135 ? 4.211 15.556 1.801 1.00 86.12 135 ALA A O 1
ATOM 1031 N N . ALA A 1 136 ? 3.825 13.359 2.043 1.00 86.44 136 ALA A N 1
ATOM 1032 C CA . ALA A 1 136 ? 4.876 13.120 3.032 1.00 86.44 136 ALA A CA 1
ATOM 1033 C C . ALA A 1 136 ? 6.067 12.322 2.486 1.00 86.44 136 ALA A C 1
ATOM 1035 O O . ALA A 1 136 ? 6.927 11.906 3.258 1.00 86.44 136 ALA A O 1
ATOM 1036 N N . THR A 1 137 ? 6.118 12.097 1.171 1.00 88.50 137 THR A N 1
ATOM 1037 C CA . THR A 1 137 ? 7.159 11.297 0.519 1.00 88.50 137 THR A CA 1
ATOM 1038 C C . THR A 1 137 ? 7.829 12.101 -0.591 1.00 88.50 137 THR A C 1
ATOM 1040 O O . THR A 1 137 ? 7.178 12.896 -1.266 1.00 88.50 137 THR A O 1
ATOM 1043 N N . SER A 1 138 ? 9.133 11.902 -0.808 1.00 88.56 138 SER A N 1
ATOM 1044 C CA . SER A 1 138 ? 9.815 12.540 -1.938 1.00 88.56 138 SER A CA 1
ATOM 1045 C C . SER A 1 138 ? 9.252 12.038 -3.279 1.00 88.56 138 SER A C 1
ATOM 1047 O O . SER A 1 138 ? 8.831 10.881 -3.373 1.00 88.56 138 SER A O 1
ATOM 1049 N N . PRO A 1 139 ? 9.272 12.857 -4.347 1.00 88.69 139 PRO A N 1
ATOM 1050 C CA . PRO A 1 139 ? 8.775 12.442 -5.660 1.00 88.69 139 PRO A CA 1
ATOM 1051 C C . PRO A 1 139 ? 9.431 11.161 -6.194 1.00 88.69 139 PRO A C 1
ATOM 1053 O O . PRO A 1 139 ? 8.753 10.323 -6.786 1.00 88.69 139 PRO A O 1
ATOM 1056 N N . GLN A 1 140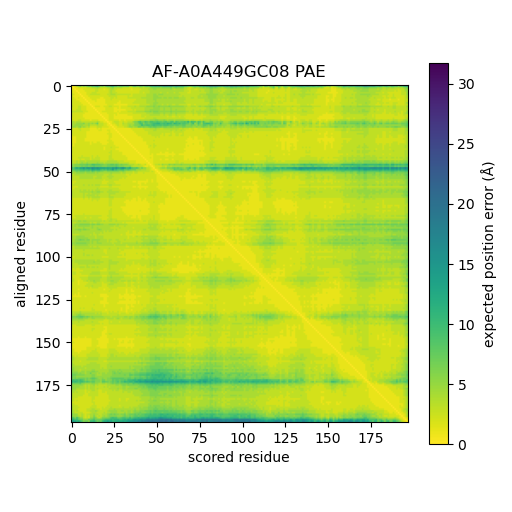 ? 10.733 10.985 -5.953 1.00 86.56 140 GLN A N 1
ATOM 1057 C CA . GLN A 1 140 ? 11.505 9.828 -6.414 1.00 86.56 140 GLN A CA 1
ATOM 1058 C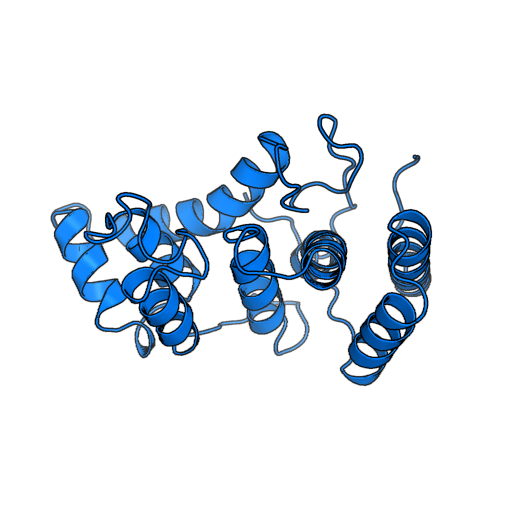 C . GLN A 1 140 ? 11.104 8.548 -5.682 1.00 86.56 140 GLN A C 1
ATOM 1060 O O . GLN A 1 140 ? 10.860 7.520 -6.313 1.00 86.56 140 GLN A O 1
ATOM 1065 N N . GLU A 1 141 ? 11.012 8.613 -4.353 1.00 89.19 141 GLU A N 1
ATOM 1066 C CA . GLU A 1 141 ? 10.577 7.475 -3.547 1.00 89.19 141 GLU A CA 1
ATOM 1067 C C . GLU A 1 141 ? 9.142 7.100 -3.921 1.00 89.19 141 GLU A C 1
ATOM 1069 O O . GLU A 1 141 ? 8.853 5.937 -4.192 1.00 89.19 141 GLU A O 1
ATOM 1074 N N . LEU A 1 142 ? 8.261 8.095 -4.049 1.00 92.00 142 LEU A N 1
ATOM 1075 C CA . LEU A 1 142 ? 6.893 7.879 -4.492 1.00 92.00 142 LEU A CA 1
ATOM 1076 C C . LEU A 1 142 ? 6.854 7.182 -5.858 1.00 92.00 142 LEU A C 1
ATOM 1078 O O . LEU A 1 142 ? 6.148 6.190 -6.004 1.00 92.00 142 LEU A O 1
ATOM 1082 N N . LEU A 1 143 ? 7.622 7.643 -6.848 1.00 91.25 143 LEU A N 1
ATOM 1083 C CA . LEU A 1 143 ? 7.656 7.024 -8.173 1.00 91.25 143 LEU A CA 1
ATOM 1084 C C . LEU A 1 143 ? 8.077 5.549 -8.124 1.00 91.25 143 LEU A C 1
ATOM 1086 O O . LEU A 1 143 ? 7.388 4.705 -8.695 1.00 91.25 143 LEU A O 1
ATOM 1090 N N . ILE A 1 144 ? 9.163 5.220 -7.419 1.00 91.81 144 ILE A N 1
ATOM 1091 C CA . ILE A 1 144 ? 9.624 3.828 -7.292 1.00 91.81 144 ILE A CA 1
ATOM 1092 C C . ILE A 1 144 ? 8.541 2.965 -6.645 1.00 91.81 144 ILE A C 1
ATOM 1094 O O . ILE A 1 144 ? 8.249 1.874 -7.137 1.00 91.81 144 ILE A O 1
ATOM 1098 N N . ARG A 1 145 ? 7.908 3.450 -5.568 1.00 94.38 145 ARG A N 1
ATOM 1099 C CA . ARG A 1 145 ? 6.865 2.686 -4.871 1.00 94.38 145 ARG A CA 1
ATOM 1100 C C . ARG A 1 145 ? 5.645 2.438 -5.750 1.00 94.38 145 ARG A C 1
ATOM 1102 O O . ARG A 1 145 ? 5.098 1.338 -5.772 1.00 94.38 145 ARG A O 1
ATOM 1109 N N . ARG A 1 146 ? 5.259 3.442 -6.535 1.00 94.62 146 ARG A N 1
ATOM 1110 C CA . ARG A 1 146 ? 4.177 3.341 -7.521 1.00 94.62 146 ARG A CA 1
ATOM 1111 C C . ARG A 1 146 ? 4.465 2.304 -8.606 1.00 94.62 146 ARG A C 1
ATOM 1113 O O . ARG A 1 146 ? 3.551 1.600 -9.016 1.00 94.62 146 ARG A O 1
ATOM 1120 N N . LEU A 1 147 ? 5.712 2.210 -9.066 1.00 93.75 147 LEU A N 1
ATOM 1121 C CA . LEU A 1 147 ? 6.116 1.257 -10.103 1.00 93.75 147 LEU A CA 1
ATOM 1122 C C . LEU A 1 147 ? 6.275 -0.173 -9.563 1.00 93.75 147 LEU A C 1
ATOM 1124 O O . LEU A 1 147 ? 5.972 -1.129 -10.272 1.00 93.75 147 LEU A O 1
ATOM 1128 N N . LEU A 1 148 ? 6.712 -0.336 -8.309 1.00 95.50 148 LEU A N 1
ATOM 1129 C CA . LEU A 1 148 ? 6.909 -1.653 -7.692 1.00 95.50 148 LEU A CA 1
ATOM 1130 C C . LEU A 1 148 ? 5.628 -2.266 -7.118 1.00 95.50 148 LEU A C 1
ATOM 1132 O O . LEU A 1 148 ? 5.490 -3.488 -7.135 1.00 95.50 148 LEU A O 1
ATOM 1136 N N . LEU A 1 149 ? 4.690 -1.459 -6.610 1.00 97.62 149 LEU A N 1
ATOM 1137 C CA . LEU A 1 149 ? 3.467 -1.965 -5.973 1.00 97.62 149 LEU A CA 1
ATOM 1138 C C . LEU A 1 149 ? 2.685 -2.973 -6.843 1.00 97.62 149 LEU A C 1
ATOM 1140 O O . LEU A 1 149 ? 2.353 -4.041 -6.327 1.00 97.62 149 LEU A O 1
ATOM 1144 N N . PRO A 1 150 ? 2.440 -2.731 -8.144 1.00 97.38 150 PRO A N 1
ATOM 1145 C CA . PRO A 1 150 ? 1.729 -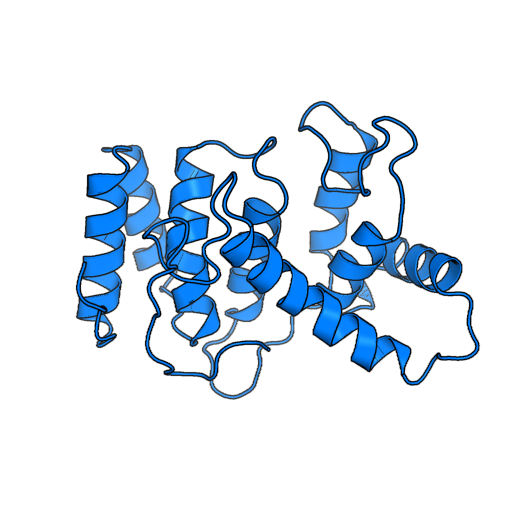3.684 -9.000 1.00 97.38 150 PRO A CA 1
ATOM 1146 C C . PRO A 1 150 ? 2.450 -5.037 -9.103 1.00 97.38 150 PRO A C 1
ATOM 1148 O O . PRO A 1 150 ? 1.812 -6.084 -9.011 1.00 97.38 150 PRO A O 1
ATOM 1151 N N . ALA A 1 151 ? 3.784 -5.024 -9.193 1.00 97.06 151 ALA A N 1
ATOM 1152 C CA . ALA A 1 151 ? 4.619 -6.226 -9.234 1.00 97.06 151 ALA A CA 1
ATOM 1153 C C . ALA A 1 151 ? 4.535 -7.033 -7.928 1.00 97.06 151 ALA A C 1
ATOM 1155 O O . ALA A 1 151 ? 4.330 -8.249 -7.934 1.00 97.06 151 ALA A O 1
ATOM 1156 N N . LEU A 1 152 ? 4.612 -6.337 -6.790 1.00 97.81 152 LEU A N 1
ATOM 1157 C CA . LEU A 1 152 ? 4.467 -6.943 -5.466 1.00 97.81 152 LEU A CA 1
ATOM 1158 C C . LEU A 1 152 ? 3.086 -7.593 -5.306 1.00 97.81 152 LEU A C 1
ATOM 1160 O O . LEU A 1 152 ? 2.979 -8.704 -4.783 1.00 97.81 152 LEU A O 1
ATOM 1164 N N . LEU A 1 153 ? 2.036 -6.938 -5.814 1.00 98.06 153 LEU A N 1
ATOM 1165 C CA . LEU A 1 153 ? 0.657 -7.429 -5.775 1.00 98.06 153 LEU A CA 1
ATOM 1166 C C . LEU A 1 153 ? 0.404 -8.654 -6.654 1.00 98.06 153 LEU A C 1
ATOM 1168 O O . LEU A 1 153 ? -0.540 -9.386 -6.358 1.00 98.06 153 LEU A O 1
ATOM 1172 N N . ILE A 1 154 ? 1.236 -8.927 -7.661 1.00 97.31 154 ILE A N 1
ATOM 1173 C CA . ILE A 1 154 ? 1.216 -10.184 -8.432 1.00 97.31 154 ILE A CA 1
ATOM 1174 C C . ILE A 1 154 ? 2.226 -11.217 -7.903 1.00 97.31 154 ILE A C 1
ATOM 1176 O O . ILE A 1 154 ? 2.357 -12.298 -8.467 1.00 97.31 154 ILE A O 1
ATOM 1180 N N . GLY A 1 155 ? 2.881 -10.935 -6.771 1.00 96.88 155 GLY A N 1
ATOM 1181 C CA . GLY A 1 155 ? 3.748 -11.875 -6.053 1.00 96.88 155 GLY A CA 1
ATOM 1182 C C . GLY A 1 155 ? 5.238 -11.781 -6.380 1.00 96.88 155 GLY A C 1
ATOM 1183 O O . GLY A 1 155 ? 6.010 -12.569 -5.838 1.00 96.88 155 GLY A O 1
ATOM 1184 N N . LEU A 1 156 ? 5.669 -10.822 -7.207 1.00 96.62 156 LEU A N 1
ATOM 1185 C CA . LEU A 1 156 ? 7.091 -10.601 -7.467 1.00 96.62 156 LEU A CA 1
ATOM 1186 C C . LEU A 1 156 ? 7.715 -9.730 -6.381 1.00 96.62 156 LEU A C 1
ATOM 1188 O O . LEU A 1 156 ? 7.414 -8.544 -6.283 1.00 96.62 156 LEU A O 1
ATOM 1192 N N . LEU A 1 157 ? 8.626 -10.311 -5.600 1.00 96.69 157 LEU A N 1
ATOM 1193 C CA . LEU A 1 157 ? 9.414 -9.608 -4.590 1.00 96.69 157 LEU A CA 1
ATOM 1194 C C . LEU A 1 157 ? 10.873 -9.481 -5.064 1.00 96.69 157 LEU A C 1
ATOM 1196 O O . LEU A 1 157 ? 11.529 -10.511 -5.240 1.00 96.69 157 LEU A O 1
ATOM 1200 N N . PRO A 1 158 ? 11.415 -8.263 -5.268 1.00 95.06 158 PRO A N 1
ATOM 1201 C CA . PRO A 1 158 ? 12.842 -8.109 -5.515 1.00 95.06 158 PRO A CA 1
ATOM 1202 C C . PRO A 1 158 ? 13.644 -8.560 -4.291 1.00 95.06 158 PRO A C 1
ATOM 1204 O O . PRO A 1 158 ? 13.279 -8.284 -3.149 1.00 95.06 158 PRO A O 1
ATOM 1207 N N . THR A 1 159 ? 14.789 -9.194 -4.529 1.00 94.00 159 THR A N 1
ATOM 1208 C CA . THR A 1 159 ? 15.781 -9.426 -3.470 1.00 94.00 159 THR A CA 1
ATOM 1209 C C . THR A 1 159 ? 16.282 -8.094 -2.911 1.00 94.00 159 THR A C 1
ATOM 1211 O O . THR A 1 159 ? 16.271 -7.076 -3.608 1.00 94.00 159 THR A O 1
ATOM 1214 N N . THR A 1 160 ? 16.817 -8.092 -1.687 1.00 91.69 160 THR A N 1
ATOM 1215 C CA . THR A 1 160 ? 17.405 -6.889 -1.072 1.00 91.69 160 THR A CA 1
ATOM 1216 C C . THR A 1 160 ? 18.440 -6.225 -1.981 1.00 91.69 160 THR A C 1
ATOM 1218 O O . THR A 1 160 ? 18.410 -5.012 -2.171 1.00 91.69 160 THR A O 1
ATOM 1221 N N . ALA A 1 161 ? 19.306 -7.017 -2.620 1.00 93.25 161 ALA A N 1
ATOM 1222 C CA . ALA A 1 161 ? 20.314 -6.504 -3.542 1.00 93.25 161 ALA A CA 1
ATOM 1223 C C . ALA A 1 161 ? 19.694 -5.887 -4.811 1.00 93.25 161 ALA A C 1
ATOM 1225 O O . ALA A 1 161 ? 20.176 -4.866 -5.297 1.00 93.25 161 ALA A O 1
ATOM 1226 N N . GLN A 1 162 ? 18.619 -6.475 -5.352 1.00 93.50 162 GLN A N 1
ATOM 1227 C CA . GLN A 1 162 ? 17.881 -5.882 -6.474 1.00 93.50 162 GLN A CA 1
ATOM 1228 C C . GLN A 1 162 ? 17.206 -4.572 -6.057 1.00 93.50 162 GLN A C 1
ATOM 1230 O O . GLN A 1 162 ? 17.372 -3.574 -6.751 1.00 93.50 162 GLN A O 1
ATOM 1235 N N . ALA A 1 163 ? 16.520 -4.544 -4.911 1.00 91.19 163 ALA A N 1
ATOM 1236 C CA . ALA A 1 163 ? 15.874 -3.342 -4.391 1.00 91.19 163 ALA A CA 1
ATOM 1237 C C . ALA A 1 163 ? 16.886 -2.205 -4.166 1.00 91.19 163 ALA A C 1
ATOM 1239 O O . ALA A 1 163 ? 16.665 -1.084 -4.617 1.00 91.19 163 ALA A O 1
ATOM 1240 N N . GLN A 1 164 ? 18.039 -2.504 -3.560 1.00 90.12 164 GLN A N 1
ATOM 1241 C CA . GLN A 1 164 ? 19.122 -1.536 -3.366 1.00 90.12 164 GLN A CA 1
ATOM 1242 C C . GLN A 1 164 ? 19.669 -1.001 -4.694 1.00 90.12 164 GLN A C 1
ATOM 1244 O O . GLN A 1 164 ? 19.868 0.206 -4.819 1.00 90.12 164 GLN A O 1
ATOM 1249 N N . ARG A 1 165 ? 19.869 -1.863 -5.702 1.00 90.12 165 ARG A N 1
ATOM 1250 C CA . ARG A 1 165 ? 20.297 -1.426 -7.042 1.00 90.12 165 ARG A CA 1
ATOM 1251 C C . ARG A 1 165 ? 19.259 -0.535 -7.717 1.00 90.12 165 ARG A C 1
ATOM 1253 O O . ARG A 1 165 ? 19.636 0.494 -8.269 1.00 90.12 165 ARG A O 1
ATOM 1260 N N . LEU A 1 166 ? 17.977 -0.901 -7.643 1.00 89.69 166 LEU A N 1
ATOM 1261 C CA . LEU A 1 166 ? 16.885 -0.101 -8.199 1.00 89.69 166 LEU A CA 1
ATOM 1262 C C . LEU A 1 166 ? 16.843 1.289 -7.555 1.00 89.69 166 LEU A C 1
ATOM 1264 O O . LEU A 1 166 ? 16.850 2.300 -8.253 1.00 89.69 166 LEU A O 1
ATOM 1268 N N . SER A 1 167 ? 16.891 1.344 -6.222 1.00 87.19 167 SER A N 1
ATOM 1269 C CA . SER A 1 167 ? 16.928 2.600 -5.473 1.00 87.19 167 SER A CA 1
ATOM 1270 C C . SER A 1 167 ? 18.172 3.438 -5.762 1.00 87.19 167 SER A C 1
ATOM 1272 O O . SER A 1 167 ? 18.061 4.653 -5.891 1.00 87.19 167 SER A O 1
ATOM 1274 N N . ALA A 1 168 ? 19.356 2.829 -5.862 1.00 88.94 168 ALA A N 1
ATOM 1275 C CA . ALA A 1 168 ? 20.591 3.551 -6.163 1.00 88.94 168 ALA A CA 1
ATOM 1276 C C . ALA A 1 168 ? 20.569 4.152 -7.576 1.00 88.94 168 ALA A C 1
ATOM 1278 O O . ALA A 1 168 ? 20.886 5.327 -7.745 1.00 88.94 168 ALA A O 1
ATOM 1279 N N . ALA A 1 169 ? 20.137 3.380 -8.575 1.00 86.19 169 ALA A N 1
ATOM 1280 C CA . ALA A 1 169 ? 20.031 3.853 -9.952 1.00 86.19 169 ALA A CA 1
ATOM 1281 C C . ALA A 1 169 ? 18.998 4.982 -10.095 1.00 86.19 169 ALA A C 1
ATOM 1283 O O . ALA A 1 169 ? 19.287 5.989 -10.734 1.00 86.19 169 ALA A O 1
ATOM 1284 N N . ALA A 1 170 ? 17.843 4.866 -9.436 1.00 84.62 170 ALA A N 1
ATOM 1285 C CA . ALA A 1 170 ? 16.827 5.917 -9.433 1.00 84.62 170 ALA A CA 1
ATOM 1286 C C . ALA A 1 170 ? 17.259 7.191 -8.681 1.00 84.62 170 ALA A C 1
ATOM 1288 O O . ALA A 1 170 ? 16.768 8.276 -8.968 1.00 84.62 170 ALA A O 1
ATOM 1289 N N . LYS A 1 171 ? 18.180 7.086 -7.715 1.00 85.19 171 LYS A N 1
ATOM 1290 C CA . LYS A 1 171 ? 18.800 8.262 -7.082 1.00 85.19 171 LYS A CA 1
ATOM 1291 C C . LYS A 1 171 ? 19.837 8.926 -7.988 1.00 85.19 171 LYS A C 1
ATOM 1293 O O . LYS A 1 171 ? 19.974 10.143 -7.934 1.00 85.19 171 LYS A O 1
ATOM 1298 N N . ALA A 1 172 ? 20.568 8.139 -8.776 1.00 87.62 172 ALA A N 1
ATOM 1299 C CA . ALA A 1 172 ? 21.582 8.642 -9.698 1.00 87.62 172 ALA A CA 1
ATOM 1300 C C . ALA A 1 172 ? 20.963 9.366 -10.904 1.00 87.62 172 ALA A C 1
ATOM 1302 O O . ALA A 1 172 ? 21.474 10.401 -11.320 1.00 87.62 172 ALA A O 1
ATOM 1303 N N . ASP A 1 173 ? 19.854 8.845 -11.431 1.00 86.75 173 ASP A N 1
ATOM 1304 C CA . ASP A 1 173 ? 19.061 9.477 -12.484 1.00 86.75 173 ASP A CA 1
ATOM 1305 C C . ASP A 1 173 ? 17.571 9.403 -12.110 1.00 86.75 173 ASP A C 1
ATOM 1307 O O . ASP A 1 173 ? 16.918 8.378 -12.339 1.00 86.75 173 ASP A O 1
ATOM 1311 N N . PRO A 1 174 ? 17.032 10.467 -11.490 1.00 80.81 174 PRO A N 1
ATOM 1312 C CA . PRO A 1 174 ? 15.665 10.486 -10.988 1.00 80.81 174 PRO A CA 1
ATOM 1313 C C . PRO A 1 174 ? 14.622 10.794 -12.067 1.00 80.81 174 PRO A C 1
ATOM 1315 O O . PRO A 1 174 ? 13.463 11.033 -11.713 1.00 80.81 174 PRO A O 1
ATOM 1318 N N . SER A 1 175 ? 14.996 10.831 -13.354 1.00 88.38 175 SER A N 1
ATOM 1319 C CA . SER A 1 175 ? 14.028 11.086 -14.423 1.00 88.38 175 SER A CA 1
ATOM 1320 C C . SER A 1 175 ? 12.936 10.002 -14.438 1.00 88.38 175 SER A C 1
ATOM 1322 O O . SER A 1 175 ? 13.247 8.804 -14.374 1.00 88.38 175 SER A O 1
ATOM 1324 N N . PRO A 1 176 ? 11.642 10.376 -14.501 1.00 86.12 176 PRO A N 1
ATOM 1325 C CA . PRO A 1 176 ? 10.556 9.404 -14.464 1.00 86.12 176 PRO A CA 1
ATOM 1326 C C . PRO A 1 176 ? 10.649 8.320 -15.538 1.00 86.12 176 PRO A C 1
ATOM 1328 O O . PRO A 1 176 ? 10.363 7.150 -15.271 1.00 86.12 176 PRO A O 1
ATOM 1331 N N . GLU A 1 177 ? 11.103 8.696 -16.729 1.00 88.50 177 GLU A N 1
ATOM 1332 C CA . GLU A 1 177 ? 11.301 7.817 -17.876 1.00 88.50 177 GLU A CA 1
ATOM 1333 C C . GLU A 1 177 ? 12.385 6.778 -17.579 1.00 88.50 177 GLU A C 1
ATOM 1335 O O . GLU A 1 177 ? 12.190 5.585 -17.827 1.00 88.50 177 GLU A O 1
ATOM 1340 N N . ARG A 1 178 ? 13.509 7.197 -16.980 1.00 89.69 178 ARG A N 1
ATOM 1341 C CA . ARG A 1 178 ? 14.612 6.291 -16.649 1.00 89.69 178 ARG A CA 1
ATOM 1342 C C . ARG A 1 178 ? 14.243 5.323 -15.539 1.00 89.69 178 ARG A C 1
ATOM 1344 O O . ARG A 1 178 ? 14.542 4.134 -15.654 1.00 89.69 178 ARG A O 1
ATOM 1351 N N . VAL A 1 179 ? 13.595 5.812 -14.483 1.00 89.25 179 VAL A N 1
ATOM 1352 C CA . VAL A 1 179 ? 13.152 4.969 -13.364 1.00 89.25 179 VAL A CA 1
ATOM 1353 C C . VAL A 1 179 ? 12.113 3.954 -13.843 1.00 89.25 179 VAL A C 1
ATOM 1355 O O . VAL A 1 179 ? 12.187 2.785 -13.469 1.00 89.25 179 VAL A O 1
ATOM 1358 N N . THR A 1 180 ? 11.197 4.364 -14.725 1.00 90.31 180 THR A N 1
ATOM 1359 C CA . THR A 1 180 ? 10.222 3.453 -15.345 1.00 90.31 180 THR A CA 1
ATOM 1360 C C . THR A 1 180 ? 10.921 2.385 -16.181 1.00 90.31 180 THR A C 1
ATOM 1362 O O . THR A 1 180 ? 10.716 1.201 -15.933 1.00 90.31 180 THR A O 1
ATOM 1365 N N . ALA A 1 181 ? 11.826 2.776 -17.085 1.00 91.50 181 ALA A N 1
ATOM 1366 C CA . ALA A 1 181 ? 12.580 1.835 -17.915 1.00 91.50 181 ALA A CA 1
ATOM 1367 C C . ALA A 1 181 ? 13.407 0.838 -17.083 1.00 91.50 181 ALA A C 1
ATOM 1369 O O . ALA A 1 181 ? 13.543 -0.328 -17.449 1.00 91.50 181 ALA A O 1
ATOM 1370 N N . LEU A 1 182 ? 13.952 1.280 -15.947 1.00 92.00 182 LEU A N 1
ATOM 1371 C CA . LEU A 1 182 ? 14.692 0.427 -15.023 1.00 92.00 182 LEU A CA 1
ATOM 1372 C C . LEU A 1 182 ? 13.792 -0.638 -14.376 1.00 92.00 182 LEU A C 1
ATOM 1374 O O . LEU A 1 182 ? 1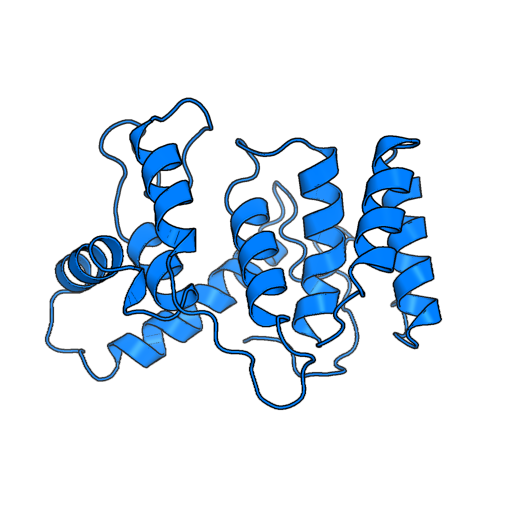4.182 -1.805 -14.295 1.00 92.00 182 LEU A O 1
ATOM 1378 N N . VAL A 1 183 ? 12.602 -0.246 -13.912 1.00 92.69 183 VAL A N 1
ATOM 1379 C CA . VAL A 1 183 ? 11.637 -1.188 -13.327 1.00 92.69 183 VAL A CA 1
ATOM 1380 C C . VAL A 1 183 ? 11.096 -2.136 -14.397 1.00 92.69 183 VAL A C 1
ATOM 1382 O O . VAL A 1 183 ? 11.053 -3.340 -14.159 1.00 92.69 183 VAL A O 1
ATOM 1385 N N . ASP A 1 184 ? 10.779 -1.637 -15.590 1.00 94.00 184 ASP A N 1
ATOM 1386 C CA . ASP A 1 184 ? 10.326 -2.447 -16.727 1.00 94.00 184 ASP A CA 1
ATOM 1387 C C . ASP A 1 184 ? 11.385 -3.481 -17.153 1.00 94.00 184 ASP A C 1
ATOM 1389 O O . ASP A 1 184 ? 11.065 -4.648 -17.401 1.00 94.00 184 ASP A O 1
ATOM 1393 N N . ALA A 1 185 ? 12.668 -3.106 -17.156 1.00 93.88 185 ALA A N 1
ATOM 1394 C CA . ALA A 1 185 ? 13.763 -4.039 -17.419 1.00 93.88 185 ALA A CA 1
ATOM 1395 C C . ALA A 1 185 ? 13.856 -5.137 -16.345 1.00 93.88 185 ALA A C 1
ATOM 1397 O O . ALA A 1 185 ? 14.065 -6.306 -16.674 1.00 93.88 185 ALA A O 1
ATOM 1398 N N . TRP A 1 186 ? 13.669 -4.787 -15.067 1.00 95.12 186 TRP A N 1
ATOM 1399 C CA . TRP A 1 186 ? 13.629 -5.771 -13.981 1.00 95.12 186 TRP A CA 1
ATOM 1400 C C . TRP A 1 186 ? 12.430 -6.721 -14.105 1.00 95.12 186 TRP A C 1
ATOM 1402 O O . TRP A 1 186 ? 12.603 -7.930 -13.964 1.00 95.12 186 TRP A O 1
ATOM 1412 N N . LEU A 1 187 ? 11.244 -6.198 -14.422 1.00 94.69 187 LEU A N 1
ATOM 1413 C CA . LEU A 1 187 ? 10.032 -6.992 -14.645 1.00 94.69 187 LEU A CA 1
ATOM 1414 C C . LEU A 1 187 ? 10.202 -7.973 -15.806 1.00 94.69 187 LEU A C 1
ATOM 1416 O O . LEU A 1 187 ? 9.904 -9.159 -15.665 1.00 94.69 187 LEU A O 1
ATOM 1420 N N . THR A 1 188 ? 10.760 -7.496 -16.919 1.00 94.75 188 THR A N 1
ATOM 1421 C CA . THR A 1 188 ? 11.057 -8.324 -18.094 1.00 94.75 188 THR A CA 1
ATOM 1422 C C . THR A 1 188 ? 12.053 -9.430 -17.747 1.00 94.75 188 THR A C 1
ATOM 1424 O O . THR A 1 188 ? 11.825 -10.593 -18.074 1.00 94.75 188 THR A O 1
ATOM 1427 N N . ALA A 1 189 ? 13.130 -9.103 -17.021 1.00 94.31 189 ALA A N 1
ATOM 1428 C CA . ALA A 1 189 ? 14.114 -10.087 -16.567 1.00 94.31 189 ALA A CA 1
ATOM 1429 C C . ALA A 1 189 ? 13.520 -11.125 -15.597 1.00 94.31 189 ALA A C 1
ATOM 1431 O O . ALA A 1 189 ? 14.018 -12.245 -15.512 1.00 94.31 189 ALA A O 1
ATOM 1432 N N . ALA A 1 190 ? 12.452 -10.766 -14.883 1.00 92.25 190 ALA A N 1
ATOM 1433 C CA . ALA A 1 190 ? 11.699 -11.665 -14.018 1.00 92.25 190 ALA A CA 1
ATOM 1434 C C . ALA A 1 190 ? 10.594 -12.453 -14.755 1.00 92.25 190 ALA A C 1
ATOM 1436 O O . ALA A 1 190 ? 9.820 -13.159 -14.111 1.00 92.25 190 ALA A O 1
ATOM 1437 N N . GLY A 1 191 ? 10.515 -12.347 -16.087 1.00 92.44 191 GLY A N 1
ATOM 1438 C CA . GLY A 1 191 ? 9.558 -13.082 -16.916 1.00 92.44 191 GLY A CA 1
ATOM 1439 C C . GLY A 1 191 ? 8.142 -12.504 -16.917 1.00 92.44 191 GLY A C 1
ATOM 1440 O O . GLY A 1 191 ? 7.210 -13.194 -17.326 1.00 92.44 191 GLY A O 1
ATOM 1441 N N . VAL A 1 192 ? 7.954 -11.261 -16.464 1.00 92.75 192 VAL A N 1
ATOM 1442 C CA . VAL A 1 192 ? 6.648 -10.592 -16.494 1.00 92.75 192 VAL A CA 1
ATOM 1443 C C . VAL A 1 192 ? 6.432 -9.977 -17.879 1.00 92.75 192 VAL A C 1
ATOM 1445 O O . VAL A 1 192 ? 7.190 -9.083 -18.262 1.00 92.75 192 VAL A O 1
ATOM 1448 N N . PRO A 1 193 ? 5.405 -10.401 -18.638 1.00 89.56 193 PRO A N 1
ATOM 1449 C CA . PRO A 1 193 ? 5.069 -9.753 -19.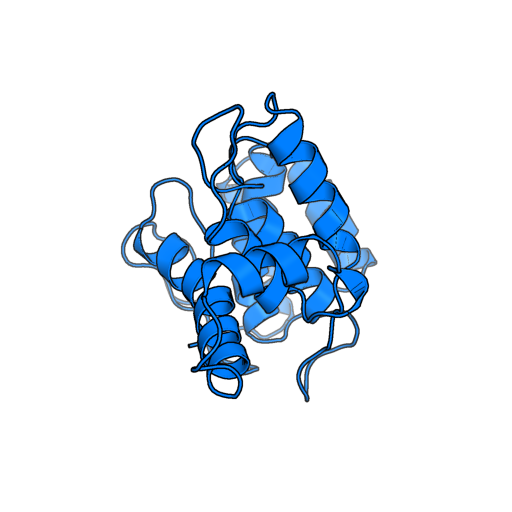895 1.00 89.56 193 PRO A CA 1
ATOM 1450 C C . PRO A 1 193 ? 4.549 -8.342 -19.612 1.00 89.56 193 PRO A C 1
ATOM 1452 O O . PRO A 1 193 ? 3.609 -8.155 -18.835 1.00 89.56 193 PRO A O 1
ATOM 1455 N N . LEU A 1 194 ? 5.169 -7.348 -20.245 1.00 89.38 194 LEU A N 1
ATOM 1456 C CA . LEU A 1 194 ? 4.737 -5.964 -20.124 1.00 89.38 194 LEU A CA 1
ATOM 1457 C C . LEU A 1 194 ? 3.647 -5.664 -21.159 1.00 89.38 194 LEU A C 1
ATOM 1459 O O . LEU A 1 194 ? 3.799 -6.037 -22.326 1.00 89.38 194 LEU A O 1
ATOM 1463 N N . PRO A 1 195 ? 2.552 -4.994 -20.767 1.00 85.31 195 PRO A N 1
ATOM 1464 C CA . PRO A 1 195 ? 1.568 -4.516 -21.723 1.00 85.31 195 PRO A CA 1
ATOM 1465 C C . PRO A 1 195 ? 2.200 -3.472 -22.650 1.00 85.31 195 PRO A C 1
ATOM 1467 O O . PRO A 1 195 ? 3.109 -2.735 -22.249 1.00 85.31 195 PRO A O 1
ATOM 1470 N N . ALA A 1 196 ? 1.683 -3.395 -23.879 1.00 75.62 196 ALA A N 1
ATOM 1471 C CA . ALA A 1 196 ? 2.070 -2.359 -24.828 1.00 75.62 196 ALA A CA 1
ATOM 1472 C C . ALA A 1 196 ? 1.957 -0.956 -24.185 1.00 75.62 196 ALA A C 1
ATOM 1474 O O . ALA A 1 196 ? 1.129 -0.765 -23.280 1.00 75.62 196 ALA A O 1
ATOM 1475 N N . PRO A 1 197 ? 2.834 -0.014 -24.575 1.00 63.19 197 PRO A N 1
ATOM 1476 C CA . PRO A 1 197 ? 2.750 1.370 -24.122 1.00 63.19 197 PRO A CA 1
ATOM 1477 C C . PRO A 1 197 ? 1.415 2.018 -24.502 1.00 63.19 197 PRO A C 1
ATOM 1479 O O . PRO A 1 197 ? 0.867 1.676 -25.576 1.00 63.19 197 PRO A O 1
#

Foldseek 3Di:
DFDAALDAWDQDPQPRATACLLDVPRPRNVVSLLCVLVVVLVVVCVVVVPDDLLVLLVVCLVCQLVAALSNVVVSQQSDADPQARHRALQDALPDPRNVVSLVVSLSHDFDDDPPAPPCLSVLLSVLSSCSSRVNNDDPQVSLLSSNCNSVSSNRDDDDPVLVVVLSVQCVVPVPSVRSNVSSVVVCVVVVRDHDDD

Radius of gyration: 16.91 Å; Cα contacts (8 Å, |Δi|>4): 283; chains: 1; bounding box: 45×38×44 Å

Secondary structure (DSSP, 8-state):
-PPPTTPPP-B-TTTSSBTT---TT-HHHHHHHHHHHHHHHHHHHHTTTTS-HHHHHHHHHH-GGGSBHHHHHHHHHTSB-TTTSSBTTTS-TT-HHHHHHHHHGGGSB--PPTTS-TTHHHHHHHHHHHHT-GGGS-HHHHHHHHHHHHHHHTT----HHHHHHHHHHHHH---HHHHHHHHHHHHHHTTPPPPP-

Solvent-accessible surface area (backbone atoms only — not comparable to full-atom values): 10767 Å² total; per-residue (Å²): 123,76,64,52,74,75,49,79,65,48,71,26,93,84,69,70,46,51,44,45,18,28,45,89,92,28,65,70,21,40,49,54,47,49,36,55,22,49,55,45,31,55,60,66,40,60,87,44,72,89,55,60,66,64,62,53,20,50,55,37,57,76,41,23,63,81,30,48,41,39,44,30,60,36,16,27,62,68,34,71,26,92,86,78,70,34,40,34,38,45,44,50,62,86,37,64,70,20,48,50,47,52,53,53,53,74,52,23,36,72,69,64,63,90,94,45,59,90,61,36,38,53,54,39,47,56,27,54,61,41,47,66,23,54,78,62,46,56,73,60,60,47,50,52,33,26,65,44,35,40,47,36,51,22,42,52,67,74,51,72,69,53,48,51,49,54,54,51,51,33,68,75,46,62,49,69,68,54,41,49,51,53,51,50,50,52,39,47,76,70,70,46,70,76,62,82,133

Mean predicted aligned error: 3.34 Å